Protein AF-A0A7S0Z436-F1 (afdb_monomer_lite)

InterPro domains:
  IPR001611 Leucine-rich repeat [PF13855] (9-46)
  IPR001611 Leucine-rich repeat [PS51450] (35-56)
  IPR003591 Leucine-rich repeat, typical subtype [SM00369] (10-33)
  IPR003591 Leucine-rich repeat, typical subtype [SM00369] (56-79)
  IPR003591 Leucine-rich repeat, typical subtype [SM00369] (164-186)
  IPR003591 Leucine-rich repeat, typical subtype [SM00369] (187-210)
  IPR003591 Leucine-rich repeat, typical subtype [SM00369] (211-233)
  IPR032675 Leucine-rich repeat domain superfamily [G3DSA:3.80.10.10] (1-110)
  IPR032675 Leucine-rich repeat domain superfamily [G3DSA:3.80.10.10] (111-317)
  IPR050216 Leucine-rich repeat domain-containing protein [PTHR48051] (2-132)

Organism: NCBI:txid464990

Sequence (317 aa):
SELPKGVGSLTVLTYLDMSNNQLTTLPEELMGCVKLEHLGLRHNLITEVGDWISQLSALTLLNLTGNVIPALPFTIANLSKLKDLKVSKQDVQLPPPDVLNSGLGPMQEYLRRLNDSKRLKKADLDGIPMQSFSCHESFARFGLTSLSLRMCSMEVVSSNISLLVGLLLLDLSDNKLTVLPTTIAELTCLQELIIDRNMLGGLDASIGACTALKTLSLTDNLVSVLPSSLGHCTKITSLKVSGNPVHSPPDVLIRKRPLPWLLRYLRARHASLESQVLSLISMGLSDIPQDVLGMTEGVSKLLLNCNDLRDLPDRIG

pLDDT: mean 90.35, std 7.49, range [56.09, 98.62]

Foldseek 3Di:
DEDDLCCLVPCVAQEDAPAPDAHAEYHLSVLSVLNHAYYHHAQYAHAADDLSVLSVLNHAEDAPHNYQHQEHQLSVLNNPNHNYYHYDQVRHPPPHSQLVVVDSVLNSVQSPQLVVCLVVLEGASALRADQEDADDLVSLVSLHQYYAHANRQYAYYDLNVLSNLNYQYYHQAHYAHQAYPLSVLSNLNHAYDAHAHYAHQAYDLSVLSNLNHAEDHHAQYAHAEYALSVLSVVNHQYYHHHNYNHLPPPPCQVPVDHVVLVSVQSPLVVVCQPVLARACEQSQDQDDRPVQQPPPDRRPHYHHYNYNHDDDDPGGD

Radius of gyration: 26.7 Å; chains: 1; bounding box: 55×32×85 Å

Structure (mmCIF, N/CA/C/O backbone):
data_AF-A0A7S0Z436-F1
#
_entry.id   AF-A0A7S0Z436-F1
#
loop_
_atom_site.group_PDB
_atom_site.id
_atom_site.type_symbol
_atom_site.label_atom_id
_atom_site.label_alt_id
_atom_site.label_comp_id
_atom_site.label_asym_id
_atom_site.label_entity_id
_atom_site.label_seq_id
_atom_site.pdbx_PDB_ins_code
_atom_site.Cartn_x
_atom_site.Cartn_y
_atom_site.Cartn_z
_atom_site.occupancy
_atom_site.B_iso_or_equiv
_atom_site.auth_seq_id
_atom_site.auth_comp_id
_atom_site.auth_asym_id
_atom_site.auth_atom_id
_atom_site.pdbx_PDB_model_num
ATOM 1 N N . SER A 1 1 ? -3.081 7.238 38.034 1.00 67.38 1 SER A N 1
ATOM 2 C CA . SER A 1 1 ? -3.880 6.423 38.978 1.00 67.38 1 SER A CA 1
ATOM 3 C C . SER A 1 1 ? -4.557 5.315 38.191 1.00 67.38 1 SER A C 1
ATOM 5 O O . SER A 1 1 ? -4.713 5.468 36.988 1.00 67.38 1 SER A O 1
ATOM 7 N N . GLU A 1 2 ? -4.917 4.198 38.820 1.00 79.44 2 GLU A N 1
ATOM 8 C CA . GLU A 1 2 ? -5.586 3.082 38.134 1.00 79.44 2 GLU A CA 1
ATOM 9 C C . GLU A 1 2 ? -6.987 2.871 38.700 1.00 79.44 2 GLU A C 1
ATOM 11 O O . GLU A 1 2 ? -7.235 3.100 39.887 1.00 79.44 2 GLU A O 1
ATOM 16 N N . LEU A 1 3 ? -7.908 2.441 37.843 1.00 84.06 3 LEU A N 1
ATOM 17 C CA . LEU A 1 3 ? -9.243 2.046 38.266 1.00 84.06 3 LEU A CA 1
ATOM 18 C C . LEU A 1 3 ? -9.160 0.679 38.973 1.00 84.06 3 LEU A C 1
ATOM 20 O O . LEU A 1 3 ? -8.506 -0.229 38.457 1.00 84.06 3 LEU A O 1
ATOM 24 N N . PRO A 1 4 ? -9.803 0.488 40.140 1.00 87.69 4 PRO A N 1
ATOM 25 C CA . PRO A 1 4 ? -9.689 -0.761 40.874 1.00 87.69 4 PRO A CA 1
ATOM 26 C C . PRO A 1 4 ? -10.359 -1.909 40.117 1.00 87.69 4 PRO A C 1
ATOM 28 O O . PRO A 1 4 ? -11.487 -1.790 39.637 1.00 87.69 4 PRO A O 1
ATOM 31 N N . LYS A 1 5 ? -9.700 -3.070 40.126 1.00 90.31 5 LYS A N 1
ATOM 32 C CA . LYS A 1 5 ? -10.177 -4.327 39.518 1.00 90.31 5 LYS A CA 1
ATOM 33 C C . LYS A 1 5 ? -11.592 -4.727 39.956 1.00 90.31 5 LYS A C 1
ATOM 35 O O . LYS A 1 5 ? -12.338 -5.334 39.195 1.00 90.31 5 LYS A O 1
ATOM 40 N N . GLY A 1 6 ? -11.990 -4.335 41.171 1.00 89.88 6 GLY A N 1
ATOM 41 C CA . GLY A 1 6 ? -13.325 -4.582 41.723 1.00 89.88 6 GLY A CA 1
ATOM 42 C C . GLY A 1 6 ? -14.478 -4.007 40.891 1.00 89.88 6 GLY A C 1
ATOM 43 O O . GLY A 1 6 ? -15.599 -4.493 41.019 1.00 89.88 6 GLY A O 1
ATOM 44 N N . VAL A 1 7 ? -14.222 -3.041 39.998 1.00 89.50 7 VAL A N 1
ATOM 45 C CA . VAL A 1 7 ? -15.238 -2.485 39.086 1.00 89.50 7 VAL A CA 1
ATOM 46 C C . VAL A 1 7 ? -15.918 -3.567 38.240 1.00 89.50 7 VAL A C 1
ATOM 48 O O . VAL A 1 7 ? -17.113 -3.469 37.986 1.00 89.50 7 VAL A O 1
ATOM 51 N N . GLY A 1 8 ? -15.202 -4.643 37.890 1.00 88.62 8 GLY A N 1
ATOM 52 C CA . GLY A 1 8 ? -15.746 -5.748 37.097 1.00 88.62 8 GLY A CA 1
ATOM 53 C C . GLY A 1 8 ? -16.875 -6.525 37.770 1.00 88.62 8 GLY A C 1
ATOM 54 O O . GLY A 1 8 ? -17.662 -7.188 37.099 1.00 88.62 8 GLY A O 1
ATOM 55 N N . SER A 1 9 ? -16.994 -6.425 39.098 1.00 93.19 9 SER A N 1
ATOM 56 C CA . SER A 1 9 ? -18.078 -7.060 39.855 1.00 93.19 9 SER A CA 1
ATOM 57 C C . SER A 1 9 ? -19.418 -6.323 39.734 1.00 93.19 9 SER A C 1
ATOM 59 O O . SER A 1 9 ? -20.467 -6.883 40.062 1.00 93.19 9 SER A O 1
ATOM 61 N N . LEU A 1 10 ? -19.415 -5.092 39.209 1.00 93.62 10 LEU A N 1
ATOM 62 C CA . LEU A 1 10 ? -20.600 -4.253 39.033 1.00 93.62 10 LEU A CA 1
ATOM 63 C C . LEU A 1 10 ? -21.397 -4.659 37.777 1.00 93.62 10 LEU A C 1
ATOM 65 O O . LEU A 1 10 ? -21.651 -3.860 36.882 1.00 93.62 10 LEU A O 1
ATOM 69 N N . THR A 1 11 ? -21.840 -5.915 37.716 1.00 92.62 11 THR A N 1
ATOM 70 C CA . THR A 1 11 ? -22.497 -6.531 36.539 1.00 92.62 11 THR A CA 1
ATOM 71 C C . THR A 1 11 ? -23.831 -5.890 36.128 1.00 92.62 11 THR A C 1
ATOM 73 O O . THR A 1 11 ? -24.334 -6.128 35.027 1.00 92.62 11 THR A O 1
ATOM 76 N N . VAL A 1 12 ? -24.423 -5.071 37.002 1.00 94.81 12 VAL A N 1
ATOM 77 C CA . VAL A 1 12 ? -25.664 -4.319 36.749 1.00 94.81 12 VAL A CA 1
ATOM 78 C C . VAL A 1 12 ? -25.425 -2.899 36.236 1.00 94.81 12 VAL A C 1
ATOM 80 O O . VAL A 1 12 ? -26.389 -2.214 35.905 1.00 94.81 12 VAL A O 1
ATOM 83 N N . LEU A 1 13 ? -24.170 -2.448 36.186 1.00 96.12 13 LEU A N 1
ATOM 84 C CA . LEU A 1 13 ? -23.810 -1.084 35.822 1.00 96.12 13 LEU A CA 1
ATOM 85 C C . LEU A 1 13 ? -24.163 -0.799 34.357 1.00 96.12 13 LEU A C 1
ATOM 87 O O . LEU A 1 13 ? -23.721 -1.513 33.461 1.00 96.12 13 LEU A O 1
ATOM 91 N N . THR A 1 14 ? -24.945 0.256 34.123 1.00 97.44 14 THR A N 1
ATOM 92 C CA . THR A 1 14 ? -25.360 0.706 32.780 1.00 97.44 14 THR A CA 1
ATOM 93 C C . THR A 1 14 ? -24.670 2.000 32.349 1.00 97.44 14 THR A C 1
ATOM 95 O O . THR A 1 14 ? -24.527 2.260 31.155 1.00 97.44 14 THR A O 1
ATOM 98 N N . TYR A 1 15 ? -24.192 2.792 33.308 1.00 97.81 15 TYR A N 1
ATOM 99 C CA . TYR A 1 15 ? -23.532 4.069 33.079 1.00 97.81 15 TYR A CA 1
ATOM 100 C C . TYR A 1 15 ? -22.300 4.187 33.973 1.00 97.81 15 TYR A C 1
ATOM 102 O O . TYR A 1 15 ? -22.397 4.017 35.188 1.00 97.81 15 TYR A O 1
ATOM 110 N N . LEU A 1 16 ? -21.154 4.501 33.376 1.00 96.31 16 LEU A N 1
ATOM 111 C CA . LEU A 1 16 ? -19.901 4.741 34.081 1.00 96.31 16 LEU A CA 1
ATOM 112 C C . LEU A 1 16 ? -19.188 5.933 33.447 1.00 96.31 16 LEU A C 1
ATOM 114 O O . LEU A 1 16 ? -18.799 5.875 32.283 1.00 96.31 16 LEU A O 1
ATOM 118 N N . ASP A 1 17 ? -18.999 7.000 34.217 1.00 96.12 17 ASP A N 1
ATOM 119 C CA . ASP A 1 17 ? -18.240 8.174 33.795 1.00 96.12 17 ASP A CA 1
ATOM 120 C C . ASP A 1 17 ? -17.047 8.385 34.724 1.00 96.12 17 ASP A C 1
ATOM 122 O O . ASP A 1 17 ? -17.188 8.522 35.937 1.00 96.12 17 ASP A O 1
ATOM 126 N N . MET A 1 18 ? -15.864 8.372 34.126 1.00 94.38 18 MET A N 1
ATOM 127 C CA . MET A 1 18 ? -14.567 8.540 34.772 1.00 94.38 18 MET A CA 1
ATOM 128 C C . MET A 1 18 ? -13.782 9.676 34.106 1.00 94.38 18 MET A C 1
ATOM 130 O O . MET A 1 18 ? -12.548 9.697 34.126 1.00 94.38 18 MET A O 1
ATOM 134 N N . SER A 1 19 ? -14.486 10.621 33.482 1.00 95.62 19 SER A N 1
ATOM 135 C CA . SER A 1 19 ? -13.876 11.743 32.774 1.00 95.62 19 SER A CA 1
ATOM 136 C C . SER A 1 19 ? -13.141 12.711 33.715 1.00 95.62 19 SER A C 1
ATOM 138 O O . SER A 1 19 ? -13.543 12.888 34.862 1.00 95.62 19 SER A O 1
ATOM 140 N N . ASN A 1 20 ? -12.117 13.406 33.209 1.00 95.69 20 ASN A N 1
ATOM 141 C CA . ASN A 1 20 ? -11.295 14.393 33.927 1.00 95.69 20 ASN A CA 1
ATOM 142 C C . ASN A 1 20 ? -10.542 13.801 35.127 1.00 95.69 20 ASN A C 1
ATOM 144 O O . ASN A 1 20 ? -10.503 14.389 36.208 1.00 95.69 20 ASN A O 1
ATOM 148 N N . ASN A 1 21 ? -9.942 12.631 34.927 1.00 94.50 21 ASN A N 1
ATOM 149 C CA . ASN A 1 21 ? -9.073 11.988 35.905 1.00 94.50 21 ASN A CA 1
ATOM 150 C C . ASN A 1 21 ? -7.645 11.865 35.344 1.00 94.50 21 ASN A C 1
ATOM 152 O O . ASN A 1 21 ? -7.299 12.429 34.310 1.00 94.50 21 ASN A O 1
ATOM 156 N N . GLN A 1 22 ? -6.782 11.155 36.068 1.00 94.44 22 GLN A N 1
ATOM 157 C CA . GLN A 1 22 ? -5.391 10.890 35.680 1.00 94.44 22 GLN A CA 1
ATOM 158 C C . GLN A 1 22 ? -5.185 9.391 35.428 1.00 94.44 22 GLN A C 1
ATOM 160 O O . GLN A 1 22 ? -4.173 8.810 35.839 1.00 94.44 22 GLN A O 1
ATOM 165 N N . LEU A 1 23 ? -6.195 8.739 34.839 1.00 93.44 23 LEU A N 1
ATOM 166 C CA . LEU A 1 23 ? -6.136 7.315 34.532 1.00 93.44 23 LEU A CA 1
ATOM 167 C C . LEU A 1 23 ? -5.157 7.077 33.390 1.00 93.44 23 LEU A C 1
ATOM 169 O O . LEU A 1 23 ? -5.277 7.703 32.342 1.00 93.44 23 LEU A O 1
ATOM 173 N N . THR A 1 24 ? -4.205 6.176 33.602 1.00 91.81 24 THR A N 1
ATOM 174 C CA . THR A 1 24 ? -3.210 5.777 32.592 1.00 91.81 24 THR A CA 1
ATOM 175 C C . THR A 1 24 ? -3.582 4.470 31.902 1.00 91.81 24 THR A C 1
ATOM 177 O O . THR A 1 24 ? -3.251 4.253 30.741 1.00 91.81 24 THR A O 1
ATOM 180 N N . THR A 1 25 ? -4.294 3.601 32.614 1.00 91.25 25 THR A N 1
ATOM 181 C CA . THR A 1 25 ? -4.678 2.255 32.188 1.00 91.25 25 THR A CA 1
ATOM 182 C C . THR A 1 25 ? -6.091 1.946 32.679 1.00 91.25 25 THR A C 1
ATOM 184 O O . THR A 1 25 ? -6.623 2.607 33.581 1.00 91.25 25 THR A O 1
ATOM 187 N N . LEU A 1 26 ? -6.714 0.937 32.071 1.00 92.12 26 LEU A N 1
ATOM 188 C CA . LEU A 1 26 ? -8.016 0.413 32.470 1.00 92.12 26 LEU A CA 1
ATOM 189 C C . LEU A 1 26 ? -7.895 -1.084 32.793 1.00 92.12 26 LEU A C 1
ATOM 191 O O . LEU A 1 26 ? -7.277 -1.807 32.011 1.00 92.12 26 LEU A O 1
ATOM 195 N N . PRO A 1 27 ? -8.480 -1.560 33.907 1.00 92.50 27 PRO A N 1
ATOM 196 C CA . PRO A 1 27 ? -8.424 -2.962 34.297 1.00 92.50 27 PRO A CA 1
ATOM 197 C C . PRO A 1 27 ? -9.241 -3.818 33.325 1.00 92.50 27 PRO A C 1
ATOM 199 O O . PRO A 1 27 ? -10.379 -3.472 32.995 1.00 92.50 27 PRO A O 1
ATOM 202 N N . GLU A 1 28 ? -8.693 -4.963 32.910 1.00 93.44 28 GLU A N 1
ATOM 203 C CA . GLU A 1 28 ? -9.388 -5.921 32.035 1.00 93.44 28 GLU A CA 1
ATOM 204 C C . GLU A 1 28 ? -10.689 -6.432 32.667 1.00 93.44 28 GLU A C 1
ATOM 206 O O . GLU A 1 28 ? -11.643 -6.753 31.959 1.00 93.44 28 GLU A O 1
ATOM 211 N N . GLU A 1 29 ? -10.771 -6.424 34.002 1.00 94.81 29 GLU A N 1
ATOM 212 C CA . GLU A 1 29 ? -11.952 -6.805 34.771 1.00 94.81 29 GLU A CA 1
ATOM 213 C C . GLU A 1 29 ? -13.205 -5.985 34.404 1.00 94.81 29 GLU A C 1
ATOM 215 O O . GLU A 1 29 ? -14.318 -6.469 34.613 1.00 94.81 29 GLU A O 1
ATOM 220 N N . LEU A 1 30 ? -13.069 -4.807 33.772 1.00 93.94 30 LEU A N 1
ATOM 221 C CA . LEU A 1 30 ? -14.201 -4.064 33.193 1.00 93.94 30 LEU A CA 1
ATOM 222 C C . LEU A 1 30 ? -15.051 -4.908 32.233 1.00 93.94 30 LEU A C 1
ATOM 224 O O . LEU A 1 30 ? -16.239 -4.623 32.091 1.00 93.94 30 LEU A O 1
ATOM 228 N N . MET A 1 31 ? -14.499 -5.975 31.642 1.00 93.00 31 MET A N 1
ATOM 229 C CA . MET A 1 31 ? -15.249 -6.943 30.834 1.00 93.00 31 MET A CA 1
ATOM 230 C C . MET A 1 31 ? -16.483 -7.531 31.541 1.00 93.00 31 MET A C 1
ATOM 232 O O . MET A 1 31 ? -17.417 -7.959 30.866 1.00 93.00 31 MET A O 1
ATOM 236 N N . GLY A 1 32 ? -16.512 -7.550 32.881 1.00 92.69 32 GLY A N 1
ATOM 237 C CA . GLY A 1 32 ? -17.650 -8.038 33.670 1.00 92.69 32 GLY A CA 1
ATOM 238 C C . GLY A 1 32 ? -18.890 -7.135 33.621 1.00 92.69 32 GLY A C 1
ATOM 239 O O . GLY A 1 32 ? -20.008 -7.600 33.856 1.00 92.69 32 GLY A O 1
ATOM 240 N N . CYS A 1 33 ? -18.736 -5.862 33.247 1.00 94.81 33 CYS A N 1
ATOM 241 C CA . CYS A 1 33 ? -19.821 -4.883 33.146 1.00 94.81 33 CYS A CA 1
ATOM 242 C C . CYS A 1 33 ? -20.620 -5.036 31.836 1.00 94.81 33 CYS A C 1
ATOM 244 O O . CYS A 1 33 ? -20.819 -4.080 31.093 1.00 94.81 33 CYS A O 1
ATOM 246 N N . VAL A 1 34 ? -21.105 -6.241 31.532 1.00 94.00 34 VAL A N 1
ATOM 247 C CA . VAL A 1 34 ? -21.736 -6.587 30.239 1.00 94.00 34 VAL A CA 1
ATOM 248 C C . VAL A 1 34 ? -23.009 -5.791 29.909 1.00 94.00 34 VAL A C 1
ATOM 250 O O . VAL A 1 34 ? -23.410 -5.739 28.746 1.00 94.00 34 VAL A O 1
ATOM 253 N N . LYS A 1 35 ? -23.648 -5.173 30.916 1.00 96.19 35 LYS A N 1
ATOM 254 C CA . LYS A 1 35 ? -24.827 -4.298 30.771 1.00 96.19 35 LYS A CA 1
ATOM 255 C C . LYS A 1 35 ? -24.480 -2.821 30.563 1.00 96.19 35 LYS A C 1
ATOM 257 O O . LYS A 1 35 ? -25.394 -2.007 30.460 1.00 96.19 35 LYS A O 1
ATOM 262 N N . LEU A 1 36 ? -23.197 -2.467 30.508 1.00 97.50 36 LEU A N 1
ATOM 263 C CA . LEU A 1 36 ? -22.764 -1.083 30.383 1.00 97.50 36 LEU A CA 1
ATOM 264 C C . LEU A 1 36 ? -23.142 -0.519 29.012 1.00 97.50 36 LEU A C 1
ATOM 266 O O . LEU A 1 36 ? -22.714 -1.034 27.983 1.00 97.50 36 LEU A O 1
ATOM 270 N N . GLU A 1 37 ? -23.925 0.555 29.006 1.00 97.81 37 GLU A N 1
ATOM 271 C CA . GLU A 1 37 ? -24.393 1.240 27.800 1.00 97.81 37 GLU A CA 1
ATOM 272 C C . GLU A 1 37 ? -23.590 2.513 27.513 1.00 97.81 37 GLU A C 1
ATOM 274 O O . GLU A 1 37 ? -23.442 2.895 26.351 1.00 97.81 37 GLU A O 1
ATOM 279 N N . HIS A 1 38 ? -23.060 3.154 28.559 1.00 98.12 38 HIS A N 1
ATOM 280 C CA . HIS A 1 38 ? -22.336 4.420 28.472 1.00 98.12 38 HIS A CA 1
ATOM 281 C C . HIS A 1 38 ? -21.023 4.336 29.250 1.00 98.12 38 HIS A C 1
ATOM 283 O O . HIS A 1 38 ? -21.032 4.112 30.463 1.00 98.12 38 HIS A O 1
ATOM 289 N N . LEU A 1 39 ? -19.908 4.553 28.550 1.00 97.38 39 LEU A N 1
ATOM 290 C CA . LEU A 1 39 ? -18.569 4.608 29.132 1.00 97.38 39 LEU A CA 1
ATOM 291 C C . LEU A 1 39 ? -17.894 5.944 28.791 1.00 97.38 39 LEU A C 1
ATOM 293 O O . LEU A 1 39 ? -17.481 6.188 27.654 1.00 97.38 39 LEU A O 1
ATOM 297 N N . GLY A 1 40 ? -17.800 6.817 29.793 1.00 96.94 40 GLY A N 1
ATOM 298 C CA . GLY A 1 40 ? -17.117 8.106 29.730 1.00 96.94 40 GLY A CA 1
ATOM 299 C C . GLY A 1 40 ? -15.692 8.012 30.270 1.00 96.94 40 GLY A C 1
ATOM 300 O O . GLY A 1 40 ? -15.486 7.687 31.434 1.00 96.94 40 GLY A O 1
ATOM 301 N N . LEU A 1 41 ? -14.703 8.303 29.430 1.00 95.38 41 LEU A N 1
ATOM 302 C CA . LEU A 1 41 ? -13.270 8.259 29.750 1.00 95.38 41 LEU A CA 1
ATOM 303 C C . LEU A 1 41 ? -12.553 9.543 29.308 1.00 95.38 41 LEU A C 1
ATOM 305 O O . LEU A 1 41 ? -11.332 9.562 29.151 1.00 95.38 41 LEU A O 1
ATOM 309 N N . ARG A 1 42 ? -13.305 10.624 29.078 1.00 95.50 42 ARG A N 1
ATOM 310 C CA . ARG A 1 42 ? -12.785 11.855 28.480 1.00 95.50 42 ARG A CA 1
ATOM 311 C C . ARG A 1 42 ? -11.719 12.498 29.370 1.00 95.50 42 ARG A C 1
ATOM 313 O O . ARG A 1 42 ? -11.898 12.524 30.578 1.00 95.50 42 ARG A O 1
ATOM 320 N N . HIS A 1 43 ? -10.689 13.110 28.786 1.00 94.31 43 HIS A N 1
ATOM 321 C CA . HIS A 1 43 ? -9.656 13.868 29.511 1.00 94.31 43 HIS A CA 1
ATOM 322 C C . HIS A 1 43 ? -8.993 13.023 30.606 1.00 94.31 43 HIS A C 1
ATOM 324 O O . HIS A 1 43 ? -9.172 13.264 31.798 1.00 94.31 43 HIS A O 1
ATOM 330 N N . ASN A 1 44 ? -8.270 11.999 30.164 1.00 93.88 44 ASN A N 1
ATOM 331 C CA . ASN A 1 44 ? -7.433 11.119 30.977 1.00 93.88 44 ASN A CA 1
ATOM 332 C C . ASN A 1 44 ? -6.060 10.964 30.285 1.00 93.88 44 ASN A C 1
ATOM 334 O O . ASN A 1 44 ? -5.729 11.706 29.363 1.00 93.88 44 ASN A O 1
ATOM 338 N N . LEU A 1 45 ? -5.228 10.028 30.738 1.00 93.00 45 LEU A N 1
ATOM 339 C CA . LEU A 1 45 ? -3.906 9.731 30.174 1.00 93.00 45 LEU A CA 1
ATOM 340 C C . LEU A 1 45 ? -3.841 8.289 29.648 1.00 93.00 45 LEU A C 1
ATOM 342 O O . LEU A 1 45 ? -2.790 7.655 29.708 1.00 93.00 45 LEU A O 1
ATOM 346 N N . ILE A 1 46 ? -4.973 7.752 29.179 1.00 93.00 46 ILE A N 1
ATOM 347 C CA . ILE A 1 46 ? -5.073 6.355 28.753 1.00 93.00 46 ILE A CA 1
ATOM 348 C C . ILE A 1 46 ? -4.242 6.162 27.493 1.00 93.00 46 ILE A C 1
ATOM 350 O O . ILE A 1 46 ? -4.435 6.878 26.508 1.00 93.00 46 ILE A O 1
ATOM 354 N N . THR A 1 47 ? -3.342 5.183 27.530 1.00 90.88 47 THR A N 1
ATOM 355 C CA . THR A 1 47 ? -2.460 4.859 26.401 1.00 90.88 47 THR A CA 1
ATOM 356 C C . THR A 1 47 ? -2.978 3.711 25.547 1.00 90.88 47 THR A C 1
ATOM 358 O O . THR A 1 47 ? -2.607 3.587 24.386 1.00 90.88 47 THR A O 1
ATOM 361 N N . GLU A 1 48 ? -3.849 2.866 26.095 1.00 90.56 48 GLU A N 1
ATOM 362 C CA . GLU A 1 48 ? -4.395 1.711 25.390 1.00 90.56 48 GLU A CA 1
ATOM 363 C C . GLU A 1 48 ? -5.788 1.332 25.895 1.00 90.56 48 GLU A C 1
ATOM 365 O O . GLU A 1 48 ? -6.137 1.530 27.060 1.00 90.56 48 GLU A O 1
ATOM 370 N N . VAL A 1 49 ? -6.586 0.759 24.996 1.00 91.38 49 VAL A N 1
ATOM 371 C CA . VAL A 1 49 ? -7.834 0.069 25.330 1.00 91.38 49 VAL A CA 1
ATOM 372 C C . VAL A 1 49 ? -7.650 -1.376 24.891 1.00 91.38 49 VAL A C 1
ATOM 374 O O . VAL A 1 49 ? -7.371 -1.630 23.722 1.00 91.38 49 VAL A O 1
ATOM 377 N N . GLY A 1 50 ? -7.760 -2.309 25.832 1.00 91.06 50 GLY A N 1
ATOM 378 C CA . GLY A 1 50 ? -7.530 -3.727 25.569 1.00 91.06 50 GLY A CA 1
ATOM 379 C C . GLY A 1 50 ? -8.693 -4.407 24.845 1.00 91.06 50 GLY A C 1
ATOM 380 O O . GLY A 1 50 ? -9.796 -3.867 24.719 1.00 91.06 50 GLY A O 1
ATOM 381 N N . ASP A 1 51 ? -8.461 -5.650 24.419 1.00 91.62 51 ASP A N 1
ATOM 382 C CA . ASP A 1 51 ? -9.442 -6.441 23.665 1.00 91.62 51 ASP A CA 1
ATOM 383 C C . ASP A 1 51 ? -10.721 -6.759 24.466 1.00 91.62 51 ASP A C 1
ATOM 385 O O . ASP A 1 51 ? -11.772 -7.052 23.878 1.00 91.62 51 ASP A O 1
ATOM 389 N N . TRP A 1 52 ? -10.652 -6.634 25.796 1.00 93.25 52 TRP A N 1
ATOM 390 C CA . TRP A 1 52 ? -11.763 -6.767 26.740 1.00 93.25 52 TRP A CA 1
ATOM 391 C C . TRP A 1 52 ? -12.950 -5.855 26.414 1.00 93.25 52 TRP A C 1
ATOM 393 O O . TRP A 1 52 ? -14.084 -6.202 26.749 1.00 93.25 52 TRP A O 1
ATOM 403 N N . ILE A 1 53 ? -12.728 -4.735 25.710 1.00 94.69 53 ILE A N 1
ATOM 404 C CA . ILE A 1 53 ? -13.795 -3.801 25.327 1.00 94.69 53 ILE A CA 1
ATOM 405 C C . ILE A 1 53 ? -14.913 -4.506 24.551 1.00 94.69 53 ILE A C 1
ATOM 407 O O . ILE A 1 53 ? -16.080 -4.165 24.710 1.00 94.69 53 ILE A O 1
ATOM 411 N N . SER A 1 54 ? -14.580 -5.548 23.784 1.00 92.50 54 SER A N 1
ATOM 412 C CA . SER A 1 54 ? -15.543 -6.335 23.007 1.00 92.50 54 SER A CA 1
ATOM 413 C C . SER A 1 54 ? -16.586 -7.084 23.836 1.00 92.50 54 SER A C 1
ATOM 415 O O . SER A 1 54 ? -17.631 -7.448 23.299 1.00 92.50 54 SER A O 1
ATOM 417 N N . GLN A 1 55 ? -16.337 -7.298 25.131 1.00 95.00 55 GLN A N 1
ATOM 418 C CA . GLN A 1 55 ? -17.292 -7.943 26.037 1.00 95.00 55 GLN A CA 1
ATOM 419 C C . GLN A 1 55 ? -18.404 -6.994 26.497 1.00 95.00 55 GLN A C 1
ATOM 421 O O . GLN A 1 55 ? -19.465 -7.448 26.932 1.00 95.00 55 GLN A O 1
ATOM 426 N N . LEU A 1 56 ? -18.218 -5.678 26.340 1.00 95.25 56 LEU A N 1
ATOM 427 C CA . LEU A 1 56 ? -19.231 -4.662 26.633 1.00 95.25 56 LEU A CA 1
ATOM 428 C C . LEU A 1 56 ? -20.293 -4.609 25.523 1.00 95.25 56 LEU A C 1
ATOM 430 O O . LEU A 1 56 ? -20.509 -3.593 24.872 1.00 95.25 56 LEU A O 1
ATOM 434 N N . SER A 1 57 ? -20.969 -5.731 25.286 1.00 92.44 57 SER A N 1
ATOM 435 C CA . SER A 1 57 ? -21.915 -5.919 24.176 1.00 92.44 57 SER A CA 1
ATOM 436 C C . SER A 1 57 ? -23.148 -5.001 24.220 1.00 92.44 57 SER A C 1
ATOM 438 O O . SER A 1 57 ? -23.832 -4.838 23.207 1.00 92.44 57 SER A O 1
ATOM 440 N N . ALA A 1 58 ? -23.446 -4.398 25.377 1.00 95.81 58 ALA A N 1
ATOM 441 C CA . ALA A 1 58 ? -24.500 -3.401 25.546 1.00 95.81 58 ALA A CA 1
ATOM 442 C C . ALA A 1 58 ? -24.061 -1.965 25.204 1.00 95.81 58 ALA A C 1
ATOM 444 O O . ALA A 1 58 ? -24.918 -1.086 25.134 1.00 95.81 58 ALA A O 1
ATOM 445 N N . LEU A 1 59 ? -22.766 -1.722 24.967 1.00 97.44 59 LEU A N 1
ATOM 446 C CA . LEU A 1 59 ? -22.213 -0.376 24.866 1.00 97.44 59 LEU A CA 1
ATOM 447 C C . LEU A 1 59 ? -22.764 0.370 23.648 1.00 97.44 59 LEU A C 1
ATOM 449 O O . LEU A 1 59 ? -22.674 -0.097 22.512 1.00 97.44 59 LEU A O 1
ATOM 453 N N . THR A 1 60 ? -23.317 1.554 23.901 1.00 97.19 60 THR A N 1
ATOM 454 C CA . THR A 1 60 ? -23.898 2.446 22.890 1.00 97.19 60 THR A CA 1
ATOM 455 C C . THR A 1 60 ? -23.099 3.733 22.725 1.00 97.19 60 THR A C 1
ATOM 457 O O . THR A 1 60 ? -23.043 4.269 21.617 1.00 97.19 60 THR A O 1
ATOM 460 N N . LEU A 1 61 ? -22.437 4.192 23.790 1.00 97.19 61 LEU A N 1
ATOM 461 C CA . LEU A 1 61 ? -21.600 5.383 23.789 1.00 97.19 61 LEU A CA 1
ATOM 462 C C . LEU A 1 61 ? -20.258 5.093 24.462 1.00 97.19 61 LEU A C 1
ATOM 464 O O . LEU A 1 61 ? -20.211 4.689 25.624 1.00 97.19 61 LEU A O 1
ATOM 468 N N . LEU A 1 62 ? -19.173 5.370 23.739 1.00 96.19 62 LEU A N 1
ATOM 469 C CA . LEU A 1 62 ? -17.804 5.314 24.242 1.00 96.19 62 LEU A CA 1
ATOM 470 C C . LEU A 1 62 ? -17.105 6.647 23.976 1.00 96.19 62 LEU A C 1
ATOM 472 O O . LEU A 1 62 ? -16.933 7.045 22.824 1.00 96.19 62 LEU A O 1
ATOM 476 N N . ASN A 1 63 ? -16.687 7.338 25.037 1.00 95.56 63 ASN A N 1
ATOM 477 C CA . ASN A 1 63 ? -15.978 8.608 24.918 1.00 95.56 63 ASN A CA 1
ATOM 478 C C . ASN A 1 63 ? -14.547 8.515 25.447 1.00 95.56 63 ASN A C 1
ATOM 480 O O . ASN A 1 63 ? -14.332 8.510 26.652 1.00 95.56 63 ASN A O 1
ATOM 484 N N . LEU A 1 64 ? -13.589 8.503 24.526 1.00 93.94 64 LEU A N 1
ATOM 485 C CA . LEU A 1 64 ? -12.144 8.442 24.732 1.00 93.94 64 LEU A CA 1
ATOM 486 C C . LEU A 1 64 ? -11.445 9.771 24.379 1.00 93.94 64 LEU A C 1
ATOM 488 O O . LEU A 1 64 ? -10.220 9.815 24.317 1.00 93.94 64 LEU A O 1
ATOM 492 N N . THR A 1 65 ? -12.178 10.859 24.119 1.00 93.81 65 THR A N 1
ATOM 493 C CA . THR A 1 65 ? -11.589 12.159 23.747 1.00 93.81 65 THR A CA 1
ATOM 494 C C . THR A 1 65 ? -10.644 12.690 24.826 1.00 93.81 65 THR A C 1
ATOM 496 O O . THR A 1 65 ? -10.982 12.667 26.004 1.00 93.81 65 THR A O 1
ATOM 499 N N . GLY A 1 66 ? -9.493 13.236 24.434 1.00 90.44 66 GLY A N 1
ATOM 500 C CA . GLY A 1 66 ? -8.488 13.743 25.374 1.00 90.44 66 GLY A CA 1
ATOM 501 C C . GLY A 1 66 ? -7.748 12.622 26.107 1.00 90.44 66 GLY A C 1
ATOM 502 O O . GLY A 1 66 ? -7.595 12.697 27.318 1.00 90.44 66 GLY A O 1
ATOM 503 N N . ASN A 1 67 ? -7.361 11.572 25.380 1.00 91.81 67 ASN A N 1
ATOM 504 C CA . ASN A 1 67 ? -6.457 10.504 25.818 1.00 91.81 67 ASN A CA 1
ATOM 505 C C . ASN A 1 67 ? -5.328 10.350 24.790 1.00 91.81 67 ASN A C 1
ATOM 507 O O . ASN A 1 67 ? -5.372 10.983 23.739 1.00 91.81 67 ASN A O 1
ATOM 511 N N . VAL A 1 68 ? -4.353 9.481 25.060 1.00 88.94 68 VAL A N 1
ATOM 512 C CA . VAL A 1 68 ? -3.153 9.298 24.227 1.00 88.94 68 VAL A CA 1
ATOM 513 C C . VAL A 1 68 ? -3.149 7.892 23.618 1.00 88.94 68 VAL A C 1
ATOM 515 O O . VAL A 1 68 ? -2.240 7.102 23.848 1.00 88.94 68 VAL A O 1
ATOM 518 N N . ILE A 1 69 ? -4.212 7.549 22.883 1.00 89.56 69 ILE A N 1
ATOM 519 C CA . ILE A 1 69 ? -4.434 6.195 22.350 1.00 89.56 69 ILE A CA 1
ATOM 520 C C . ILE A 1 69 ? -3.970 6.143 20.885 1.00 89.56 69 ILE A C 1
ATOM 522 O O . ILE A 1 69 ? -4.710 6.616 20.021 1.00 89.56 69 ILE A O 1
ATOM 526 N N . PRO A 1 70 ? -2.807 5.540 20.564 1.00 86.88 70 PRO A N 1
ATOM 527 C CA . PRO A 1 70 ? -2.289 5.507 19.195 1.00 86.88 70 PRO A CA 1
ATOM 528 C C . PRO A 1 70 ? -3.094 4.577 18.280 1.00 86.88 70 PRO A C 1
ATOM 530 O O . PRO A 1 70 ? -3.197 4.813 17.078 1.00 86.88 70 PRO A O 1
ATOM 533 N N . ALA A 1 71 ? -3.686 3.516 18.832 1.00 88.31 71 ALA A N 1
ATOM 534 C CA . ALA A 1 71 ? -4.459 2.541 18.079 1.00 88.31 71 ALA A CA 1
ATOM 535 C C . ALA A 1 71 ? -5.665 2.060 18.885 1.00 88.31 71 ALA A C 1
ATOM 537 O O . ALA A 1 71 ? -5.540 1.701 20.056 1.00 88.31 71 ALA A O 1
ATOM 538 N N . LEU A 1 72 ? -6.829 2.010 18.240 1.00 90.06 72 LEU A N 1
ATOM 539 C CA . LEU A 1 72 ? -7.995 1.339 18.801 1.00 90.06 72 LEU A CA 1
ATOM 540 C C . LEU A 1 72 ? -7.827 -0.184 18.686 1.00 90.06 72 LEU A C 1
ATOM 542 O O . LEU A 1 72 ? -7.337 -0.668 17.658 1.00 90.06 72 LEU A O 1
ATOM 546 N N . PRO A 1 73 ? -8.262 -0.961 19.694 1.00 90.06 73 PRO A N 1
ATOM 547 C CA . PRO A 1 73 ? -8.251 -2.413 19.600 1.00 90.06 73 PRO A CA 1
ATOM 548 C C . PRO A 1 73 ? -9.173 -2.854 18.469 1.00 90.06 73 PRO A C 1
ATOM 550 O O . PRO A 1 73 ? -10.301 -2.374 18.339 1.00 90.06 73 PRO A O 1
ATOM 553 N N . PHE A 1 74 ? -8.729 -3.821 17.668 1.00 88.25 74 PHE A N 1
ATOM 554 C CA . PHE A 1 74 ? -9.522 -4.307 16.537 1.00 88.25 74 PHE A CA 1
ATOM 555 C C . PHE A 1 74 ? -10.873 -4.886 16.972 1.00 88.25 74 PHE A C 1
ATOM 557 O O . PHE A 1 74 ? -11.839 -4.861 16.213 1.00 88.25 74 PHE A O 1
ATOM 564 N N . THR A 1 75 ? -10.963 -5.374 18.211 1.00 90.12 75 THR A N 1
ATOM 565 C CA . THR A 1 75 ? -12.177 -5.967 18.772 1.00 90.12 75 THR A CA 1
ATOM 566 C C . THR A 1 75 ? -13.278 -4.943 19.066 1.00 90.12 75 THR A C 1
ATOM 568 O O . THR A 1 75 ? -14.430 -5.341 19.242 1.00 90.12 75 THR A O 1
ATOM 571 N N . ILE A 1 76 ? -12.990 -3.632 19.014 1.00 92.00 76 ILE A N 1
ATOM 572 C CA . ILE A 1 76 ? -14.025 -2.583 19.039 1.00 92.00 76 ILE A CA 1
ATOM 573 C C . ILE A 1 76 ? -15.000 -2.722 17.853 1.00 92.00 76 ILE A C 1
ATOM 575 O O . ILE A 1 76 ? -16.159 -2.317 17.949 1.00 92.00 76 ILE A O 1
ATOM 579 N N . ALA A 1 77 ? -14.568 -3.370 16.761 1.00 90.69 77 ALA A N 1
ATOM 580 C CA . ALA A 1 77 ? -15.409 -3.719 15.618 1.00 90.69 77 ALA A CA 1
ATOM 581 C C . ALA A 1 77 ? -16.576 -4.659 15.971 1.00 90.69 77 ALA A C 1
ATOM 583 O O . ALA A 1 77 ? -17.547 -4.734 15.217 1.00 90.69 77 ALA A O 1
ATOM 584 N N . ASN A 1 78 ? -16.492 -5.367 17.104 1.00 90.31 78 ASN A N 1
ATOM 585 C CA . ASN A 1 78 ? -17.512 -6.310 17.564 1.00 90.31 78 ASN A CA 1
ATOM 586 C C . ASN A 1 78 ? -18.633 -5.632 18.371 1.00 90.31 78 ASN A C 1
ATOM 588 O O . ASN A 1 78 ? -19.635 -6.275 18.692 1.00 90.31 78 ASN A O 1
ATOM 592 N N . LEU A 1 79 ? -18.501 -4.339 18.689 1.00 92.62 79 LEU A N 1
ATOM 593 C CA . LEU A 1 79 ? -19.513 -3.571 19.416 1.00 92.62 79 LEU A CA 1
ATOM 594 C C . LEU A 1 79 ? -20.686 -3.186 18.505 1.00 92.62 79 LEU A C 1
ATOM 596 O O . LEU A 1 79 ? -20.839 -2.040 18.087 1.00 92.62 79 LEU A O 1
ATOM 600 N N . SER A 1 80 ? -21.542 -4.161 18.207 1.00 89.69 80 SER A N 1
ATOM 601 C CA . SER A 1 80 ? -22.682 -4.016 17.285 1.00 89.69 80 SER A CA 1
ATOM 602 C C . SER A 1 80 ? -23.732 -2.979 17.708 1.00 89.69 80 SER A C 1
ATOM 604 O O . SER A 1 80 ? -24.475 -2.487 16.862 1.00 89.69 80 SER A O 1
ATOM 606 N N . LYS A 1 81 ? -23.805 -2.631 19.000 1.00 93.94 81 LYS A N 1
ATOM 607 C CA . LYS A 1 81 ? -24.734 -1.618 19.533 1.00 93.94 81 LYS A CA 1
ATOM 608 C C . LYS A 1 81 ? -24.131 -0.218 19.645 1.00 93.94 81 LYS A C 1
ATOM 610 O O . LYS A 1 81 ? -24.860 0.706 20.012 1.00 93.94 81 LYS A O 1
ATOM 615 N N . LEU A 1 82 ? -22.844 -0.051 19.334 1.00 94.94 82 LEU A N 1
ATOM 616 C CA . LEU A 1 82 ? -22.158 1.230 19.458 1.00 94.94 82 LEU A CA 1
ATOM 617 C C . LEU A 1 82 ? -22.735 2.227 18.450 1.00 94.94 82 LEU A C 1
ATOM 619 O O . LEU A 1 82 ? -22.766 1.965 17.250 1.00 94.94 82 LEU A O 1
ATOM 623 N N . LYS A 1 83 ? -23.201 3.370 18.953 1.00 93.44 83 LYS A N 1
ATOM 624 C CA . LYS A 1 83 ? -23.806 4.455 18.167 1.00 93.44 83 LYS A CA 1
ATOM 625 C C . LYS A 1 83 ? -22.944 5.707 18.151 1.00 93.44 83 LYS A C 1
ATOM 627 O O . LYS A 1 83 ? -22.957 6.432 17.163 1.00 93.44 83 LYS A O 1
ATOM 632 N N . ASP A 1 84 ? -22.212 5.957 19.232 1.00 92.56 84 ASP A N 1
ATOM 633 C CA . ASP A 1 84 ? -21.361 7.135 19.380 1.00 92.56 84 ASP A CA 1
ATOM 634 C C . ASP A 1 84 ? -19.981 6.715 19.907 1.00 92.56 84 ASP A C 1
ATOM 636 O O . ASP A 1 84 ? -19.852 6.207 21.023 1.00 92.56 84 ASP A O 1
ATOM 640 N N . LEU A 1 85 ? -18.951 6.906 19.080 1.00 93.19 85 LEU A N 1
ATOM 641 C CA . LEU A 1 85 ? -17.550 6.750 19.460 1.00 93.19 85 LEU A CA 1
ATOM 642 C C . LEU A 1 85 ? -16.865 8.104 19.341 1.00 93.19 85 LEU A C 1
ATOM 644 O O . LEU A 1 85 ? -16.672 8.622 18.240 1.00 93.19 85 LEU A O 1
ATOM 648 N N . LYS A 1 86 ? -16.444 8.651 20.478 1.00 91.12 86 LYS A N 1
ATOM 649 C CA . LYS A 1 86 ? -15.702 9.910 20.534 1.00 91.12 86 LYS A CA 1
ATOM 650 C C . LYS A 1 86 ? -14.243 9.613 20.815 1.00 91.12 86 LYS A C 1
ATOM 652 O O . LYS A 1 86 ? -13.906 9.127 21.886 1.00 91.12 86 LYS A O 1
ATOM 657 N N . VAL A 1 87 ? -13.378 9.911 19.857 1.00 89.31 87 VAL A N 1
ATOM 658 C CA . VAL A 1 87 ? -11.922 9.739 19.952 1.00 89.31 87 VAL A CA 1
ATOM 659 C C . VAL A 1 87 ? -11.232 11.019 19.493 1.00 89.31 87 VAL A C 1
ATOM 661 O O . VAL A 1 87 ? -11.763 11.743 18.646 1.00 89.31 87 VAL A O 1
ATOM 664 N N . SER A 1 88 ? -10.059 11.321 20.049 1.00 82.38 88 SER A N 1
ATOM 665 C CA . SER A 1 88 ? -9.215 12.396 19.524 1.00 82.38 88 SER A CA 1
ATOM 666 C C . SER A 1 88 ? -8.600 11.948 18.197 1.00 82.38 88 SER A C 1
ATOM 668 O O . SER A 1 88 ? -7.681 11.138 18.166 1.00 82.38 88 SER A O 1
ATOM 670 N N . LYS A 1 89 ? -9.107 12.478 17.082 1.00 66.44 89 LYS A N 1
ATOM 671 C CA . LYS A 1 89 ? -8.699 12.085 15.718 1.00 66.44 89 LYS A CA 1
ATOM 672 C C . LYS A 1 89 ? -7.238 12.404 15.375 1.00 66.44 89 LYS A C 1
ATOM 674 O O . LYS A 1 89 ? -6.746 11.912 14.371 1.00 66.44 89 LYS A O 1
ATOM 679 N N . GLN A 1 90 ? -6.577 13.247 16.168 1.00 60.47 90 GLN A N 1
ATOM 680 C CA . GLN A 1 90 ? -5.159 13.579 15.994 1.00 60.47 90 GLN A CA 1
ATOM 681 C C . GLN A 1 90 ? -4.230 12.586 16.701 1.00 60.47 90 GLN A C 1
ATOM 683 O O . GLN A 1 90 ? -3.070 12.477 16.320 1.00 60.47 90 GLN A O 1
ATOM 688 N N . ASP A 1 91 ? -4.752 11.846 17.681 1.00 69.06 91 ASP A N 1
ATOM 689 C CA . ASP A 1 91 ? -3.957 10.945 18.519 1.00 69.06 91 ASP A CA 1
ATOM 690 C C . ASP A 1 91 ? -4.102 9.482 18.077 1.00 69.06 91 ASP A C 1
ATOM 692 O O . ASP A 1 91 ? -3.178 8.690 18.247 1.00 69.06 91 ASP A O 1
ATOM 696 N N . VAL A 1 92 ? -5.235 9.130 17.455 1.00 79.81 92 VAL A N 1
ATOM 697 C CA . VAL A 1 92 ? -5.476 7.790 16.904 1.00 79.81 92 VAL A CA 1
ATOM 698 C C . VAL A 1 92 ? -4.904 7.692 15.491 1.00 79.81 92 VAL A C 1
ATOM 700 O O . VAL A 1 92 ? -5.437 8.269 14.545 1.00 79.81 92 VAL A O 1
ATOM 703 N N . GLN A 1 93 ? -3.836 6.913 15.347 1.00 78.62 93 GLN A N 1
ATOM 704 C CA . GLN A 1 93 ? -3.203 6.595 14.067 1.00 78.62 93 GLN A CA 1
ATOM 705 C C . GLN A 1 93 ? -3.852 5.379 13.386 1.00 78.62 93 GLN A C 1
ATOM 707 O O . GLN A 1 93 ? -3.791 5.249 12.164 1.00 78.62 93 GLN A O 1
ATOM 712 N N . LEU A 1 94 ? -4.482 4.486 14.163 1.00 83.19 94 LEU A N 1
ATOM 713 C CA . LEU A 1 94 ? -5.169 3.296 13.661 1.00 83.19 94 LEU A CA 1
ATOM 714 C C . LEU A 1 94 ? -6.568 3.149 14.290 1.00 83.19 94 LEU A C 1
ATOM 716 O O . LEU A 1 94 ? -6.659 2.915 15.498 1.00 83.19 94 LEU A O 1
ATOM 720 N N . PRO A 1 95 ? -7.662 3.198 13.507 1.00 86.69 95 PRO A N 1
ATOM 721 C CA . PRO A 1 95 ? -7.753 3.447 12.059 1.00 86.69 95 PRO A CA 1
ATOM 722 C C . PRO A 1 95 ? -7.282 4.842 11.623 1.00 86.69 95 PRO A C 1
ATOM 724 O O . PRO A 1 95 ? -7.267 5.746 12.457 1.00 86.69 95 PRO A O 1
ATOM 727 N N . PRO A 1 96 ? -6.971 5.044 10.325 1.00 84.81 96 PRO A N 1
ATOM 728 C CA . PRO A 1 96 ? -6.671 6.367 9.789 1.00 84.81 96 PRO A CA 1
ATOM 729 C C . PRO A 1 96 ? -7.789 7.376 10.102 1.00 84.81 96 PRO A C 1
ATOM 731 O O . PRO A 1 96 ? -8.970 6.997 10.083 1.00 84.81 96 PRO A O 1
ATOM 734 N N . PRO A 1 97 ? -7.464 8.666 10.321 1.00 84.38 97 PRO A N 1
ATOM 735 C CA . PRO A 1 97 ? -8.461 9.696 10.614 1.00 84.38 97 PRO A CA 1
ATOM 736 C C . PRO A 1 97 ? -9.602 9.761 9.589 1.00 84.38 97 PRO A C 1
ATOM 738 O O . PRO A 1 97 ? -10.753 9.968 9.967 1.00 84.38 97 PRO A O 1
ATOM 741 N N . ASP A 1 98 ? -9.314 9.513 8.309 1.00 84.25 98 ASP A N 1
ATOM 742 C CA . ASP A 1 98 ? -10.311 9.503 7.229 1.00 84.25 98 ASP A CA 1
ATOM 743 C C . ASP A 1 98 ? -11.353 8.388 7.397 1.00 84.25 98 ASP A C 1
ATOM 745 O O . ASP A 1 98 ? -12.555 8.608 7.220 1.00 84.25 98 ASP A O 1
ATOM 749 N N . VAL A 1 99 ? -10.910 7.201 7.818 1.00 88.25 99 VAL A N 1
ATOM 750 C CA . VAL A 1 99 ? -11.792 6.061 8.095 1.00 88.25 99 VAL A CA 1
ATOM 751 C C . VAL A 1 99 ? -12.647 6.351 9.330 1.00 88.25 99 VAL A C 1
ATOM 753 O O . VAL A 1 99 ? -13.851 6.099 9.320 1.00 88.25 99 VAL A O 1
ATOM 756 N N . LEU A 1 100 ? -12.058 6.950 10.374 1.00 86.88 100 LEU A N 1
ATOM 757 C CA . LEU A 1 100 ? -12.792 7.399 11.565 1.00 86.88 100 LEU A CA 1
ATOM 758 C C . LEU A 1 100 ? -13.852 8.460 11.221 1.00 86.88 100 LEU A C 1
ATOM 760 O O . LEU A 1 100 ? -14.947 8.455 11.785 1.00 86.88 100 LEU A O 1
ATOM 764 N N . ASN A 1 101 ? -13.541 9.367 10.292 1.00 85.31 101 ASN A N 1
ATOM 765 C CA . ASN A 1 101 ? -14.446 10.419 9.822 1.00 85.31 101 ASN A CA 1
ATOM 766 C C . ASN A 1 101 ? -15.602 9.890 8.969 1.00 85.31 101 ASN A C 1
ATOM 768 O O . ASN A 1 101 ? -16.661 10.513 8.938 1.00 85.31 101 ASN A O 1
ATOM 772 N N . SER A 1 102 ? -15.411 8.747 8.312 1.00 86.44 102 SER A N 1
ATOM 773 C CA . SER A 1 102 ? -16.400 8.126 7.423 1.00 86.44 102 SER A CA 1
ATOM 774 C C . SER A 1 102 ? -17.558 7.444 8.168 1.00 86.44 102 SER A C 1
ATOM 776 O O . SER A 1 102 ? -18.526 7.005 7.549 1.00 86.44 102 SER A O 1
ATOM 778 N N . GLY A 1 103 ? -17.488 7.379 9.500 1.00 87.50 103 GLY A N 1
ATOM 779 C CA . GLY A 1 103 ? -18.534 6.846 10.369 1.00 87.50 103 GLY A CA 1
ATOM 780 C C . GLY A 1 103 ? -18.212 5.468 10.948 1.00 87.50 103 GLY A C 1
ATOM 781 O O . GLY A 1 103 ? -17.228 4.820 10.593 1.00 87.50 103 GLY A O 1
ATOM 782 N N . LEU A 1 104 ? -19.068 5.009 11.866 1.00 88.88 104 LEU A N 1
ATOM 783 C CA . LEU A 1 104 ? -18.841 3.766 12.611 1.00 88.88 104 LEU A CA 1
ATOM 784 C C . LEU A 1 104 ? -18.834 2.521 11.722 1.00 88.88 104 LEU A C 1
ATOM 786 O O . LEU A 1 104 ? -18.003 1.651 11.937 1.00 88.88 104 LEU A O 1
ATOM 790 N N . GLY A 1 105 ? -19.710 2.440 10.718 1.00 90.81 105 GLY A N 1
ATOM 791 C CA . GLY A 1 105 ? -19.789 1.278 9.825 1.00 90.81 105 GLY A CA 1
ATOM 792 C C . GLY A 1 105 ? -18.469 0.997 9.092 1.00 90.81 105 GLY A C 1
ATOM 793 O O . GLY A 1 105 ? -17.883 -0.063 9.314 1.00 90.81 105 GLY A O 1
ATOM 794 N N . PRO A 1 106 ? -17.953 1.944 8.279 1.00 91.38 106 PRO A N 1
ATOM 795 C CA . PRO A 1 106 ? -16.659 1.796 7.606 1.00 91.38 106 PRO A CA 1
ATOM 796 C C . PRO A 1 106 ? -15.494 1.553 8.570 1.00 91.38 106 PRO A C 1
ATOM 798 O O . PRO A 1 106 ? -14.613 0.746 8.288 1.00 91.38 106 PRO A O 1
ATOM 801 N N . MET A 1 107 ? -15.511 2.206 9.735 1.00 92.19 107 MET A N 1
ATOM 802 C CA . MET A 1 107 ? -14.503 2.025 10.779 1.00 92.19 107 MET A CA 1
ATOM 803 C C . MET A 1 107 ? -14.496 0.601 11.350 1.00 92.19 107 MET A C 1
ATOM 805 O O . MET A 1 107 ? -13.439 -0.027 11.437 1.00 92.19 107 MET A O 1
ATOM 809 N N . GLN A 1 108 ? -15.668 0.066 11.699 1.00 91.62 108 GLN A N 1
ATOM 810 C CA . GLN A 1 108 ? -15.802 -1.305 12.188 1.00 91.62 108 GLN A CA 1
ATOM 811 C C . GLN A 1 108 ? -15.418 -2.315 11.105 1.00 91.62 108 GLN A C 1
ATOM 813 O O . GLN A 1 108 ? -14.753 -3.302 11.406 1.00 91.62 108 GLN A O 1
ATOM 818 N N . GLU A 1 109 ? -15.794 -2.061 9.850 1.00 92.75 109 GLU A N 1
ATOM 819 C CA . GLU A 1 109 ? -15.399 -2.891 8.712 1.00 92.75 109 GLU A CA 1
ATOM 820 C C . GLU A 1 109 ? -13.875 -2.937 8.556 1.00 92.75 109 GLU A C 1
ATOM 822 O O . GLU A 1 109 ? -13.294 -4.020 8.519 1.00 92.75 109 GLU A O 1
ATOM 827 N N . TYR A 1 110 ? -13.219 -1.774 8.564 1.00 92.50 110 TYR A N 1
A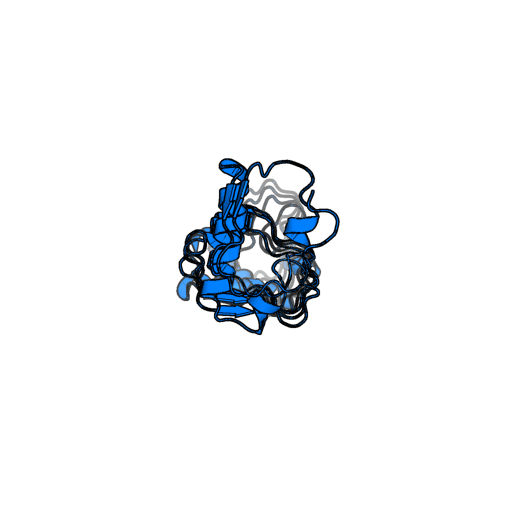TOM 828 C CA . TYR A 1 110 ? -11.764 -1.654 8.491 1.00 92.50 110 TYR A CA 1
ATOM 829 C C . TYR A 1 110 ? -11.071 -2.464 9.585 1.00 92.50 110 TYR A C 1
ATOM 831 O O . TYR A 1 110 ? -10.225 -3.311 9.301 1.00 92.50 110 TYR A O 1
ATOM 839 N N . LEU A 1 111 ? -11.466 -2.263 10.844 1.00 91.62 111 LEU A N 1
ATOM 840 C CA . LEU A 1 111 ? -10.866 -2.974 11.971 1.00 91.62 111 LEU A CA 1
ATOM 841 C C . LEU A 1 111 ? -11.129 -4.482 11.924 1.00 91.62 111 LEU A C 1
ATOM 843 O O . LEU A 1 111 ? -10.237 -5.256 12.275 1.00 91.62 111 LEU A O 1
ATOM 847 N N . ARG A 1 112 ? -12.304 -4.915 11.451 1.00 91.44 112 ARG A N 1
ATOM 848 C CA . ARG A 1 112 ? -12.625 -6.338 11.286 1.00 91.44 112 ARG A CA 1
ATOM 849 C C . ARG A 1 112 ? -11.728 -6.991 10.239 1.00 91.44 112 ARG A C 1
ATOM 851 O O . ARG A 1 112 ? -11.071 -7.982 10.549 1.00 91.44 112 ARG A O 1
ATOM 858 N N . ARG A 1 113 ? -11.625 -6.397 9.046 1.00 92.50 113 ARG A N 1
ATOM 859 C CA . ARG A 1 113 ? -10.774 -6.915 7.961 1.00 92.50 113 ARG A CA 1
ATOM 860 C C . ARG A 1 113 ? -9.296 -6.918 8.344 1.00 92.50 113 ARG A C 1
ATOM 862 O O . ARG A 1 113 ? -8.579 -7.876 8.057 1.00 92.50 113 ARG A O 1
ATOM 869 N N . LEU A 1 114 ? -8.848 -5.896 9.075 1.00 89.25 114 LEU A N 1
ATOM 870 C CA . LEU A 1 114 ? -7.512 -5.884 9.664 1.00 89.25 114 LEU A CA 1
ATOM 871 C C . LEU A 1 114 ? -7.307 -7.017 10.668 1.00 89.25 114 LEU A C 1
ATOM 873 O O . LEU A 1 114 ? -6.263 -7.669 10.641 1.00 89.25 114 LEU A O 1
ATOM 877 N N . ASN A 1 115 ? -8.276 -7.288 11.540 1.00 89.12 115 ASN A N 1
ATOM 878 C CA . ASN A 1 115 ? -8.157 -8.383 12.493 1.00 89.12 115 ASN A CA 1
ATOM 879 C C . ASN A 1 115 ? -8.073 -9.746 11.792 1.00 89.12 115 ASN A C 1
ATOM 881 O O . ASN A 1 115 ? -7.241 -10.574 12.162 1.00 89.12 115 ASN A O 1
ATOM 885 N N . ASP A 1 116 ? -8.877 -9.955 10.749 1.00 89.50 116 ASP A N 1
ATOM 886 C CA . ASP A 1 116 ? -8.862 -11.182 9.948 1.00 89.50 116 ASP A CA 1
ATOM 887 C C . ASP A 1 116 ? -7.525 -11.370 9.213 1.00 89.50 116 ASP A C 1
ATOM 889 O O . ASP A 1 116 ? -7.013 -12.493 9.089 1.00 89.50 116 ASP A O 1
ATOM 893 N N . SER A 1 117 ? -6.899 -10.262 8.803 1.00 90.19 117 SER A N 1
ATOM 894 C CA . SER A 1 117 ? -5.607 -10.276 8.118 1.00 90.19 117 SER A CA 1
ATOM 895 C C . SER A 1 117 ? -4.464 -10.851 8.963 1.00 90.19 117 SER A C 1
ATOM 897 O O . SER A 1 117 ? -3.539 -11.438 8.398 1.00 90.19 117 SER A O 1
ATOM 899 N N . LYS A 1 118 ? -4.561 -10.804 10.305 1.00 87.00 118 LYS A N 1
ATOM 900 C CA . LYS A 1 118 ? -3.579 -11.410 11.228 1.00 87.00 118 LYS A CA 1
ATOM 901 C C . LYS A 1 118 ? -3.378 -12.900 10.969 1.00 87.00 118 LYS A C 1
ATOM 903 O O . LYS A 1 118 ? -2.263 -13.406 11.054 1.00 87.00 118 LYS A O 1
ATOM 908 N N . ARG A 1 119 ? -4.467 -13.615 10.669 1.00 87.94 119 ARG A N 1
ATOM 909 C CA . ARG A 1 119 ? -4.439 -15.060 10.407 1.00 87.94 119 ARG A CA 1
ATOM 910 C C . ARG A 1 119 ? -4.146 -15.354 8.943 1.00 87.94 119 ARG A C 1
ATOM 912 O O . ARG A 1 119 ? -3.414 -16.289 8.638 1.00 87.94 119 ARG A O 1
ATOM 919 N N . LEU A 1 120 ? -4.745 -14.578 8.043 1.00 89.62 120 LEU A N 1
ATOM 920 C CA . LEU A 1 120 ? -4.695 -14.845 6.607 1.00 89.62 120 LEU A CA 1
ATOM 921 C C . LEU A 1 120 ? -3.396 -14.369 5.952 1.00 89.62 120 LEU A C 1
ATOM 923 O O . LEU A 1 120 ? -3.084 -14.812 4.849 1.00 89.62 120 LEU A O 1
ATOM 927 N N . LYS A 1 121 ? -2.654 -13.459 6.601 1.00 92.44 121 LYS A N 1
ATOM 928 C CA . LYS A 1 121 ? -1.528 -12.714 6.011 1.00 92.44 121 LYS A CA 1
ATOM 929 C C . LYS A 1 121 ? -1.916 -11.989 4.718 1.00 92.44 121 LYS A C 1
ATOM 931 O O . LYS A 1 121 ? -1.072 -11.739 3.855 1.00 92.44 121 LYS A O 1
ATOM 936 N N . LYS A 1 122 ? -3.205 -11.687 4.572 1.00 94.56 122 LYS A N 1
ATOM 937 C CA . LYS A 1 122 ? -3.798 -10.961 3.456 1.00 94.56 122 LYS A CA 1
ATOM 938 C C . LYS A 1 122 ? -4.790 -9.964 4.023 1.00 94.56 122 LYS A C 1
ATOM 940 O O . LYS A 1 122 ? -5.629 -10.353 4.833 1.00 94.56 122 LYS A O 1
ATOM 945 N N . ALA A 1 123 ? -4.676 -8.714 3.611 1.00 94.38 123 ALA A N 1
ATOM 946 C CA . ALA A 1 123 ? -5.620 -7.669 3.959 1.00 94.38 123 ALA A CA 1
ATOM 947 C C . ALA A 1 123 ? -6.341 -7.226 2.687 1.00 94.38 123 ALA A C 1
ATOM 949 O O . ALA A 1 123 ? -5.711 -6.757 1.743 1.00 94.38 123 ALA A O 1
ATOM 950 N N . ASP A 1 124 ? -7.654 -7.409 2.672 1.00 95.25 124 ASP A N 1
ATOM 951 C CA . ASP A 1 124 ? -8.545 -6.811 1.686 1.00 95.25 124 ASP A CA 1
ATOM 952 C C . ASP A 1 124 ? -9.227 -5.639 2.383 1.00 95.25 124 ASP A C 1
ATOM 954 O O . ASP A 1 124 ? -9.915 -5.834 3.381 1.00 95.25 124 ASP A O 1
ATOM 958 N N . LEU A 1 125 ? -8.986 -4.423 1.916 1.00 94.50 125 LEU A N 1
ATOM 959 C CA . LEU A 1 125 ? -9.584 -3.199 2.440 1.00 94.50 125 LEU A CA 1
ATOM 960 C C . LEU A 1 125 ? -10.374 -2.475 1.345 1.00 94.50 125 LEU A C 1
ATOM 962 O O . LEU A 1 125 ? -10.615 -1.274 1.447 1.00 94.50 125 LEU A O 1
ATOM 966 N N . ASP A 1 126 ? -10.802 -3.215 0.320 1.00 95.94 126 ASP A N 1
ATOM 967 C CA . ASP A 1 126 ? -11.472 -2.668 -0.849 1.00 95.94 126 ASP A CA 1
ATOM 968 C C . ASP A 1 126 ? -12.784 -1.971 -0.472 1.00 95.94 126 ASP A C 1
ATOM 970 O O . ASP A 1 126 ? -13.591 -2.476 0.322 1.00 95.94 126 ASP A O 1
ATOM 974 N N . GLY A 1 127 ? -13.004 -0.804 -1.074 1.00 94.31 127 GLY A N 1
ATOM 975 C CA . GLY A 1 127 ? -14.201 0.014 -0.910 1.00 94.31 127 GLY A CA 1
ATOM 976 C C . GLY A 1 127 ? -14.278 0.770 0.416 1.00 94.31 127 GLY A C 1
ATOM 977 O O . GLY A 1 127 ? -15.278 1.446 0.659 1.00 94.31 127 GLY A O 1
ATOM 978 N N . ILE A 1 128 ? -13.263 0.675 1.282 1.00 93.00 128 ILE A N 1
ATOM 979 C CA . ILE A 1 128 ? -13.234 1.443 2.527 1.00 93.00 128 ILE A CA 1
ATOM 980 C C . ILE A 1 128 ? -12.743 2.861 2.206 1.00 93.00 128 ILE A C 1
ATOM 982 O O . ILE A 1 128 ? -11.603 3.024 1.773 1.00 93.00 128 ILE A O 1
ATOM 986 N N . PRO A 1 129 ? -13.567 3.902 2.423 1.00 90.25 129 PRO A N 1
ATOM 987 C CA . PRO A 1 129 ? -13.188 5.266 2.084 1.00 90.25 129 PRO A CA 1
ATOM 988 C C . PRO A 1 129 ? -12.018 5.743 2.954 1.00 90.25 129 PRO A C 1
ATOM 990 O O . PRO A 1 129 ? -12.124 5.811 4.180 1.00 90.25 129 PRO A O 1
ATOM 993 N N . MET A 1 130 ? -10.907 6.101 2.309 1.00 90.44 130 MET A N 1
ATOM 994 C CA . MET A 1 130 ? -9.745 6.735 2.934 1.00 90.44 130 MET A CA 1
ATOM 995 C C . MET A 1 130 ? -9.050 7.649 1.917 1.00 90.44 130 MET A C 1
ATOM 997 O O . MET A 1 130 ? -8.799 7.237 0.788 1.00 90.44 130 MET A O 1
ATOM 1001 N N . GLN A 1 131 ? -8.751 8.900 2.287 1.00 89.44 131 GLN A N 1
ATOM 1002 C CA . GLN A 1 131 ? -8.070 9.838 1.378 1.00 89.44 131 GLN A CA 1
ATOM 1003 C C . GLN A 1 131 ? -6.578 9.522 1.297 1.00 89.44 131 GLN A C 1
ATOM 1005 O O . GLN A 1 131 ? -5.962 9.648 0.238 1.00 89.44 131 GLN A O 1
ATOM 1010 N N . SER A 1 132 ? -6.010 9.066 2.414 1.00 90.62 132 SER A N 1
ATOM 1011 C CA . SER A 1 132 ? -4.629 8.615 2.491 1.00 90.62 132 SER A CA 1
ATOM 1012 C C . SER A 1 132 ? -4.515 7.247 3.152 1.00 90.62 132 SER A C 1
ATOM 1014 O O . SER A 1 132 ? -5.210 6.944 4.124 1.00 90.62 132 SER A O 1
ATOM 1016 N N . PHE A 1 133 ? -3.605 6.421 2.636 1.00 90.50 133 PHE A N 1
ATOM 1017 C CA . PHE A 1 133 ? -3.203 5.191 3.309 1.00 90.50 133 PHE A CA 1
ATOM 1018 C C . PHE A 1 133 ? -1.863 5.387 4.014 1.00 90.50 133 PHE A C 1
ATOM 1020 O O . PHE A 1 133 ? -0.861 5.759 3.394 1.00 90.50 133 PHE A O 1
ATOM 1027 N N . SER A 1 134 ? -1.841 5.096 5.313 1.00 86.75 134 SER A N 1
ATOM 1028 C CA . SER A 1 134 ? -0.633 5.017 6.127 1.00 86.75 134 SER A CA 1
ATOM 1029 C C . SER A 1 134 ? -0.561 3.659 6.823 1.00 86.75 134 SER A C 1
ATOM 1031 O O . SER A 1 134 ? -1.546 3.135 7.344 1.00 86.75 134 SER A O 1
ATOM 1033 N N . CYS A 1 135 ? 0.628 3.059 6.813 1.00 84.25 135 CYS A N 1
ATOM 1034 C CA . CYS A 1 135 ? 0.872 1.807 7.514 1.00 84.25 135 CYS A CA 1
ATOM 1035 C C . CYS A 1 135 ? 1.400 2.107 8.919 1.00 84.25 135 CYS A C 1
ATOM 1037 O O . CYS A 1 135 ? 2.492 2.655 9.073 1.00 84.25 135 CYS A O 1
ATOM 1039 N N . HIS A 1 136 ? 0.638 1.721 9.941 1.00 83.75 136 HIS A N 1
ATOM 1040 C CA . HIS A 1 136 ? 1.088 1.753 11.332 1.00 83.75 136 HIS A CA 1
ATOM 1041 C C . HIS A 1 136 ? 1.935 0.509 11.665 1.00 83.75 136 HIS A C 1
ATOM 1043 O O . HIS A 1 136 ? 1.726 -0.566 11.097 1.00 83.75 136 HIS A O 1
ATOM 1049 N N . GLU A 1 137 ? 2.864 0.608 12.620 1.00 82.44 137 GLU A N 1
ATOM 1050 C CA . GLU A 1 137 ? 3.778 -0.494 12.972 1.00 82.44 137 GLU A CA 1
ATOM 1051 C C . GLU A 1 137 ? 3.051 -1.772 13.405 1.00 82.44 137 GLU A C 1
ATOM 1053 O O . GLU A 1 137 ? 3.453 -2.880 13.048 1.00 82.44 137 GLU A O 1
ATOM 1058 N N . SER A 1 138 ? 1.954 -1.641 14.157 1.00 78.75 138 SER A N 1
ATOM 1059 C CA . SER A 1 138 ? 1.164 -2.802 14.582 1.00 78.75 138 SER A CA 1
ATOM 1060 C C . SER A 1 138 ? 0.518 -3.539 13.406 1.00 78.75 138 SER A C 1
ATOM 1062 O O . SER A 1 138 ? 0.371 -4.755 13.485 1.00 78.75 138 SER A O 1
ATOM 1064 N N . PHE A 1 139 ? 0.210 -2.842 12.306 1.00 79.56 139 PHE A N 1
ATOM 1065 C CA . PHE A 1 139 ? -0.268 -3.460 11.069 1.00 79.56 139 PHE A CA 1
ATOM 1066 C C . PHE A 1 139 ? 0.868 -4.175 10.320 1.00 79.56 139 PHE A C 1
ATOM 1068 O O . PHE A 1 139 ? 0.695 -5.303 9.859 1.00 79.56 139 PHE A O 1
ATOM 1075 N N . ALA A 1 140 ? 2.065 -3.580 10.289 1.00 83.88 140 ALA A N 1
ATOM 1076 C CA . ALA A 1 140 ? 3.240 -4.184 9.658 1.00 83.88 140 ALA A CA 1
ATOM 1077 C C . ALA A 1 140 ? 3.665 -5.517 10.305 1.00 83.88 140 ALA A C 1
ATOM 1079 O O . ALA A 1 140 ? 4.100 -6.443 9.616 1.00 83.88 140 ALA A O 1
ATOM 1080 N N . ARG A 1 141 ? 3.459 -5.666 11.622 1.00 85.81 141 ARG A N 1
ATOM 1081 C CA . ARG A 1 141 ? 3.765 -6.900 12.373 1.00 85.81 141 ARG A CA 1
ATOM 1082 C C . ARG A 1 141 ? 2.962 -8.126 11.926 1.00 85.81 141 ARG A C 1
ATOM 1084 O O . ARG A 1 141 ? 3.334 -9.240 12.283 1.00 85.81 141 ARG A O 1
ATOM 1091 N N . PHE A 1 142 ? 1.889 -7.963 11.149 1.00 86.50 142 PHE A N 1
ATOM 1092 C CA . PHE A 1 142 ? 1.087 -9.096 10.672 1.00 86.50 142 PHE A CA 1
ATOM 1093 C C . PHE A 1 142 ? 1.804 -9.930 9.603 1.00 86.50 142 PHE A C 1
ATOM 1095 O O . PHE A 1 142 ? 1.378 -11.049 9.318 1.00 86.50 142 PHE A O 1
ATOM 1102 N N . GLY A 1 143 ? 2.896 -9.415 9.023 1.00 90.06 143 GLY A N 1
ATOM 1103 C CA . GLY A 1 143 ? 3.657 -10.132 8.001 1.00 90.06 143 GLY A CA 1
ATOM 1104 C C . GLY A 1 143 ? 2.817 -10.391 6.752 1.00 90.06 143 GLY A C 1
ATOM 1105 O O . GLY A 1 143 ? 2.753 -11.522 6.263 1.00 90.06 143 GLY A O 1
ATOM 1106 N N . LEU A 1 144 ? 2.115 -9.353 6.286 1.00 94.12 144 LEU A N 1
ATOM 1107 C CA . LEU A 1 144 ? 1.237 -9.445 5.128 1.00 94.12 144 LEU A CA 1
ATOM 1108 C C . LEU A 1 144 ? 2.007 -9.804 3.861 1.00 94.12 144 LEU A C 1
ATOM 1110 O O . LEU A 1 144 ? 3.082 -9.284 3.585 1.00 94.12 144 LEU A O 1
ATOM 1114 N N . THR A 1 145 ? 1.377 -10.660 3.069 1.00 96.25 145 THR A N 1
ATOM 1115 C CA . THR A 1 145 ? 1.831 -11.088 1.743 1.00 96.25 145 THR A CA 1
ATOM 1116 C C . THR A 1 145 ? 0.981 -10.484 0.630 1.00 96.25 145 THR A C 1
ATOM 1118 O O . THR A 1 145 ? 1.435 -10.396 -0.504 1.00 96.25 145 THR A O 1
ATOM 1121 N N . SER A 1 146 ? -0.241 -10.046 0.943 1.00 97.06 146 SER A N 1
ATOM 1122 C CA . SER A 1 146 ? -1.174 -9.449 -0.010 1.00 97.06 146 SER A CA 1
ATOM 1123 C C . SER A 1 146 ? -1.913 -8.291 0.644 1.00 97.06 146 SER A C 1
ATOM 1125 O O . SER A 1 146 ? -2.437 -8.452 1.749 1.00 97.06 146 SER A O 1
ATOM 1127 N N . LEU A 1 147 ? -1.988 -7.161 -0.049 1.00 97.19 147 LEU A N 1
ATOM 1128 C CA . LEU A 1 147 ? -2.757 -5.991 0.357 1.00 97.19 147 LEU A CA 1
ATOM 1129 C C . LEU A 1 147 ? -3.553 -5.481 -0.842 1.00 97.19 147 LEU A C 1
ATOM 1131 O O . LEU A 1 147 ? -2.969 -5.164 -1.876 1.00 97.19 147 LEU A O 1
ATOM 1135 N N . SER A 1 148 ? -4.871 -5.414 -0.682 1.00 97.50 148 SER A N 1
ATOM 1136 C CA . SER A 1 148 ? -5.788 -4.814 -1.647 1.00 97.50 148 SER A CA 1
ATOM 1137 C C . SER A 1 148 ? -6.432 -3.581 -1.026 1.00 97.50 148 SER A C 1
ATOM 1139 O O . SER A 1 148 ? -6.918 -3.635 0.106 1.00 97.50 148 SER A O 1
ATOM 1141 N N . LEU A 1 149 ? -6.364 -2.462 -1.740 1.00 96.81 149 LEU A N 1
ATOM 1142 C CA . LEU A 1 149 ? -6.903 -1.159 -1.354 1.00 96.81 149 LEU A CA 1
ATOM 1143 C C . LEU A 1 149 ? -7.690 -0.557 -2.528 1.00 96.81 149 LEU A C 1
ATOM 1145 O O . LEU A 1 149 ? -7.518 0.613 -2.878 1.00 96.81 149 LEU A O 1
ATOM 1149 N N . ARG A 1 150 ? -8.511 -1.359 -3.205 1.00 97.56 150 ARG A N 1
ATOM 1150 C CA . ARG A 1 150 ? -9.228 -0.911 -4.400 1.00 97.56 150 ARG A CA 1
ATOM 1151 C C . ARG A 1 150 ? -10.427 -0.053 -4.047 1.00 97.56 150 ARG A C 1
ATOM 1153 O O . ARG A 1 150 ? -11.092 -0.296 -3.047 1.00 97.56 150 ARG A O 1
ATOM 1160 N N . MET A 1 151 ? -10.774 0.906 -4.905 1.00 96.00 151 MET A N 1
ATOM 1161 C CA . MET A 1 151 ? -11.994 1.717 -4.742 1.00 96.00 151 MET A CA 1
ATOM 1162 C C . MET A 1 151 ? -12.058 2.469 -3.399 1.00 96.00 151 MET A C 1
ATOM 1164 O O . MET A 1 151 ? -13.140 2.746 -2.884 1.00 96.00 151 MET A O 1
ATOM 1168 N N . CYS A 1 152 ? -10.906 2.820 -2.825 1.00 94.69 152 CYS A N 1
ATOM 1169 C CA . CYS A 1 152 ? -10.814 3.485 -1.524 1.00 94.69 152 CYS A CA 1
ATOM 1170 C C . CYS A 1 152 ? -10.908 5.018 -1.622 1.00 94.69 152 CYS A C 1
ATOM 1172 O O . CYS A 1 152 ? -10.985 5.697 -0.602 1.00 94.69 152 CYS A O 1
ATOM 1174 N N . SER A 1 153 ? -10.945 5.570 -2.844 1.00 94.38 153 SER A N 1
ATOM 1175 C CA . SER A 1 153 ? -10.864 7.016 -3.123 1.00 94.38 153 SER A CA 1
ATOM 1176 C C . SER A 1 153 ? -9.558 7.669 -2.647 1.00 94.38 153 SER A C 1
ATOM 1178 O O . SER A 1 153 ? -9.545 8.865 -2.360 1.00 94.38 153 SER A O 1
ATOM 1180 N N . MET A 1 154 ? -8.467 6.899 -2.594 1.00 95.00 154 MET A N 1
ATOM 1181 C CA . MET A 1 154 ? -7.167 7.374 -2.119 1.00 95.00 154 MET A CA 1
ATOM 1182 C C . MET A 1 154 ? -6.502 8.321 -3.109 1.00 95.00 154 MET A C 1
ATOM 1184 O O . MET A 1 154 ? -6.427 8.024 -4.299 1.00 95.00 154 MET A O 1
ATOM 1188 N N . GLU A 1 155 ? -5.938 9.409 -2.599 1.00 95.06 155 GLU A N 1
ATOM 1189 C CA . GLU A 1 155 ? -5.121 10.362 -3.357 1.00 95.06 155 GLU A CA 1
ATOM 1190 C C . GLU A 1 155 ? -3.625 10.165 -3.085 1.00 95.06 155 GLU A C 1
ATOM 1192 O O . GLU A 1 155 ? -2.797 10.405 -3.964 1.00 95.06 155 GLU A O 1
ATOM 1197 N N . VAL A 1 156 ? -3.276 9.679 -1.886 1.00 94.06 156 VAL A N 1
ATOM 1198 C CA . VAL A 1 156 ? -1.885 9.532 -1.440 1.00 94.06 156 VAL A CA 1
ATOM 1199 C C . VAL A 1 156 ? -1.662 8.198 -0.726 1.00 94.06 156 VAL A C 1
ATOM 1201 O O . VAL A 1 156 ? -2.413 7.811 0.170 1.00 94.06 156 VAL A O 1
ATOM 1204 N N . VAL A 1 157 ? -0.560 7.528 -1.065 1.00 94.88 157 VAL A N 1
ATOM 1205 C CA . VAL A 1 157 ? 0.013 6.437 -0.263 1.00 94.88 157 VAL A CA 1
ATOM 1206 C C . VAL A 1 157 ? 1.244 6.975 0.459 1.00 94.88 157 VAL A C 1
ATOM 1208 O O . VAL A 1 157 ? 2.159 7.502 -0.170 1.00 94.88 157 VAL A O 1
ATOM 1211 N N . SER A 1 158 ? 1.260 6.865 1.785 1.00 93.19 158 SER A N 1
ATOM 1212 C CA . SER A 1 158 ? 2.363 7.357 2.614 1.00 93.19 158 SER A CA 1
ATOM 1213 C C . SER A 1 158 ? 3.617 6.495 2.470 1.00 93.19 158 SER A C 1
ATOM 1215 O O . SER A 1 158 ? 3.537 5.289 2.230 1.00 93.19 158 SER A O 1
ATOM 1217 N N . SER A 1 159 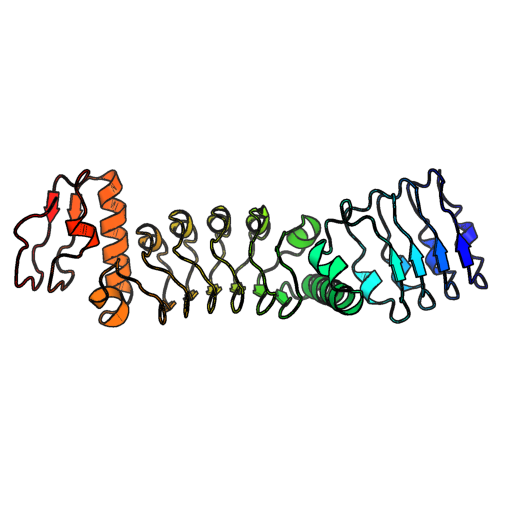? 4.785 7.094 2.717 1.00 93.50 159 SER A N 1
ATOM 1218 C CA . SER A 1 159 ? 6.089 6.422 2.630 1.00 93.50 159 SER A CA 1
ATOM 1219 C C . SER A 1 159 ? 6.198 5.174 3.510 1.00 93.50 159 SER A C 1
ATOM 1221 O O . SER A 1 159 ? 6.878 4.220 3.144 1.00 93.50 159 SER A O 1
ATOM 1223 N N . ASN A 1 160 ? 5.466 5.137 4.626 1.00 92.25 160 ASN A N 1
ATOM 1224 C CA . ASN A 1 160 ? 5.460 4.021 5.573 1.00 92.25 160 ASN A CA 1
ATOM 1225 C C . ASN A 1 160 ? 4.892 2.717 4.987 1.00 92.25 160 ASN A C 1
ATOM 1227 O O . ASN A 1 160 ? 4.945 1.689 5.657 1.00 92.25 160 ASN A O 1
ATOM 1231 N N . ILE A 1 161 ? 4.375 2.717 3.750 1.00 93.62 161 ILE A N 1
ATOM 1232 C CA . ILE A 1 161 ? 4.064 1.482 3.018 1.00 93.62 161 ILE A CA 1
ATOM 1233 C C . ILE A 1 161 ? 5.265 0.524 2.975 1.00 93.62 161 ILE A C 1
ATOM 1235 O O . ILE A 1 161 ? 5.067 -0.689 2.993 1.00 93.62 161 ILE A O 1
ATOM 1239 N N . SER A 1 162 ? 6.499 1.047 3.010 1.00 93.25 162 SER A N 1
ATOM 1240 C CA . SER A 1 162 ? 7.716 0.233 3.024 1.00 93.25 162 SER A CA 1
ATOM 1241 C C . SER A 1 162 ? 7.893 -0.637 4.268 1.00 93.25 162 SER A C 1
ATOM 1243 O O . SER A 1 162 ? 8.636 -1.614 4.220 1.00 93.25 162 SER A O 1
ATOM 1245 N N . LEU A 1 163 ? 7.149 -0.380 5.353 1.00 93.81 163 LEU A N 1
ATOM 1246 C CA . LEU A 1 163 ? 7.111 -1.269 6.519 1.00 93.81 163 LEU A CA 1
ATOM 1247 C C . LEU A 1 163 ? 6.568 -2.668 6.172 1.00 93.81 163 LEU A C 1
ATOM 1249 O O . LEU A 1 163 ? 6.848 -3.635 6.880 1.00 93.81 163 LEU A O 1
ATOM 1253 N N . LEU A 1 164 ? 5.813 -2.807 5.076 1.00 93.25 164 LEU A N 1
ATOM 1254 C CA . LEU A 1 164 ? 5.256 -4.075 4.601 1.00 93.25 164 LEU A CA 1
ATOM 1255 C C . LEU A 1 164 ? 6.273 -4.883 3.775 1.00 93.25 164 LEU A C 1
ATOM 1257 O O . LEU A 1 164 ? 5.959 -5.379 2.699 1.00 93.25 164 LEU A O 1
ATOM 1261 N N . VAL A 1 165 ? 7.496 -5.061 4.278 1.00 90.44 165 VAL A N 1
ATOM 1262 C CA . VAL A 1 165 ? 8.623 -5.675 3.537 1.00 90.44 165 VAL A CA 1
ATOM 1263 C C . VAL A 1 165 ? 8.353 -7.085 2.985 1.00 90.44 165 VAL A C 1
ATOM 1265 O O . VAL A 1 165 ? 8.995 -7.507 2.024 1.00 90.44 165 VAL A O 1
ATOM 1268 N N . GLY A 1 166 ? 7.407 -7.824 3.576 1.00 93.00 166 GLY A N 1
ATOM 1269 C CA . GLY A 1 166 ? 7.006 -9.171 3.148 1.00 93.00 166 GLY A CA 1
ATOM 1270 C C . GLY A 1 166 ? 5.937 -9.212 2.050 1.00 93.00 166 GLY A C 1
ATOM 1271 O O . GLY A 1 166 ? 5.501 -10.302 1.668 1.00 93.00 166 GLY A O 1
ATOM 1272 N N . LEU A 1 167 ? 5.490 -8.053 1.561 1.00 96.94 167 LEU A N 1
ATOM 1273 C CA . LEU A 1 167 ? 4.385 -7.955 0.620 1.00 96.94 167 LEU A CA 1
ATOM 1274 C C . LEU A 1 167 ? 4.775 -8.517 -0.753 1.00 96.94 167 LEU A C 1
ATOM 1276 O O . LEU A 1 167 ? 5.802 -8.156 -1.321 1.00 96.94 167 LEU A O 1
ATOM 1280 N N . LEU A 1 168 ? 3.935 -9.405 -1.286 1.00 98.12 168 LEU A N 1
ATOM 1281 C CA . LEU A 1 168 ? 4.095 -10.029 -2.601 1.00 98.12 168 LEU A CA 1
ATOM 1282 C C . LEU A 1 168 ? 3.132 -9.428 -3.624 1.00 98.12 168 LEU A C 1
ATOM 1284 O O . LEU A 1 168 ? 3.492 -9.314 -4.792 1.00 98.12 168 LEU A O 1
ATOM 1288 N N . LEU A 1 169 ? 1.931 -9.051 -3.185 1.00 98.44 169 LEU A N 1
ATOM 1289 C CA . LEU A 1 169 ? 0.897 -8.445 -4.014 1.00 98.44 169 LEU A CA 1
ATOM 1290 C C . LEU A 1 169 ? 0.408 -7.149 -3.373 1.00 98.44 169 LEU A C 1
ATOM 1292 O O . LEU A 1 169 ? -0.013 -7.149 -2.213 1.00 98.44 169 LEU A O 1
ATOM 1296 N N . LEU A 1 170 ? 0.431 -6.074 -4.156 1.00 98.31 170 LEU A N 1
ATOM 1297 C CA . LEU A 1 170 ? -0.153 -4.785 -3.815 1.00 98.31 170 LEU A CA 1
ATOM 1298 C C . LEU A 1 170 ? -1.105 -4.350 -4.928 1.00 98.31 170 LEU A C 1
ATOM 1300 O O . LEU A 1 170 ? -0.671 -4.103 -6.054 1.00 98.31 170 LEU A O 1
ATOM 1304 N N . ASP A 1 171 ? -2.388 -4.245 -4.594 1.00 98.62 171 ASP A N 1
ATOM 1305 C CA . ASP A 1 171 ? -3.416 -3.718 -5.487 1.00 98.62 171 ASP A CA 1
ATOM 1306 C C . ASP A 1 171 ? -3.921 -2.362 -4.975 1.00 98.62 171 ASP A C 1
ATOM 1308 O O . ASP A 1 171 ? -4.496 -2.252 -3.892 1.00 98.62 171 ASP A O 1
ATOM 1312 N N . LEU A 1 172 ? -3.663 -1.324 -5.765 1.00 98.19 172 LEU A N 1
ATOM 1313 C CA . LEU A 1 172 ? -4.044 0.071 -5.548 1.00 98.19 172 LEU A CA 1
ATOM 1314 C C . LEU A 1 172 ? -5.028 0.552 -6.627 1.00 98.19 172 LEU A C 1
ATOM 1316 O O . LEU A 1 172 ? -5.186 1.760 -6.826 1.00 98.19 172 LEU A O 1
ATOM 1320 N N . SER A 1 173 ? -5.659 -0.365 -7.362 1.00 98.38 173 SER A N 1
ATOM 1321 C CA . SER A 1 173 ? -6.501 -0.019 -8.506 1.00 98.38 173 SER A CA 1
ATOM 1322 C C . SER A 1 173 ? -7.741 0.778 -8.109 1.00 98.38 173 SER A C 1
ATOM 1324 O O . SER A 1 173 ? -8.198 0.708 -6.972 1.00 98.38 173 SER A O 1
ATOM 1326 N N . ASP A 1 174 ? -8.341 1.492 -9.060 1.00 98.25 174 ASP A N 1
ATOM 1327 C CA . ASP A 1 174 ? -9.591 2.229 -8.836 1.00 98.25 174 ASP A CA 1
ATOM 1328 C C . ASP A 1 174 ? -9.459 3.313 -7.741 1.00 98.25 174 ASP A C 1
ATOM 1330 O O . ASP A 1 174 ? -10.310 3.440 -6.859 1.00 98.25 174 ASP A O 1
ATOM 1334 N N . ASN A 1 175 ? -8.376 4.089 -7.770 1.00 98.19 175 ASN A N 1
ATOM 1335 C CA . ASN A 1 175 ? -8.131 5.190 -6.834 1.00 98.19 175 ASN A CA 1
ATOM 1336 C C . ASN A 1 175 ? -7.849 6.501 -7.590 1.00 98.19 175 ASN A C 1
ATOM 1338 O O . ASN A 1 175 ? -8.101 6.628 -8.787 1.00 98.19 175 ASN A O 1
ATOM 1342 N N . LYS A 1 176 ? -7.390 7.526 -6.872 1.00 97.62 176 LYS A N 1
ATOM 1343 C CA . LYS A 1 176 ? -7.090 8.868 -7.383 1.00 97.62 176 LYS A CA 1
ATOM 1344 C C . LYS A 1 176 ? -5.600 9.202 -7.248 1.00 97.62 176 LYS A C 1
ATOM 1346 O O . LYS A 1 176 ? -5.239 10.371 -7.132 1.00 97.62 176 LYS A O 1
ATOM 1351 N N . LEU A 1 177 ? -4.732 8.190 -7.236 1.00 97.94 177 LEU A N 1
ATOM 1352 C CA . LEU A 1 177 ? -3.300 8.381 -7.020 1.00 97.94 177 LEU A CA 1
ATOM 1353 C C . LEU A 1 177 ? -2.681 9.135 -8.198 1.00 97.94 177 LEU A C 1
ATOM 1355 O O . LEU A 1 177 ? -2.837 8.729 -9.349 1.00 97.94 177 LEU A O 1
ATOM 1359 N N . THR A 1 178 ? -1.952 10.209 -7.905 1.00 96.56 178 THR A N 1
ATOM 1360 C CA . THR A 1 178 ? -1.198 10.996 -8.899 1.00 96.56 178 THR A CA 1
ATOM 1361 C C . THR A 1 178 ? 0.287 10.643 -8.919 1.00 96.56 178 THR A C 1
ATOM 1363 O O . THR A 1 178 ? 0.955 10.793 -9.943 1.00 96.56 178 THR A O 1
ATOM 1366 N N . VAL A 1 179 ? 0.794 10.118 -7.802 1.00 96.31 179 VAL A N 1
ATOM 1367 C CA . VAL A 1 179 ? 2.177 9.687 -7.615 1.00 96.31 179 VAL A CA 1
ATOM 1368 C C . VAL A 1 179 ? 2.228 8.488 -6.667 1.00 96.31 179 VAL A C 1
ATOM 1370 O O . VAL A 1 179 ? 1.376 8.338 -5.789 1.00 96.31 179 VAL A O 1
ATOM 1373 N N . LEU A 1 180 ? 3.239 7.635 -6.829 1.00 96.12 180 LEU A N 1
ATOM 1374 C CA . LEU A 1 180 ? 3.595 6.616 -5.841 1.00 96.12 180 LEU A CA 1
ATOM 1375 C C . LEU A 1 180 ? 4.761 7.114 -4.983 1.00 96.12 180 LEU A C 1
ATOM 1377 O O . LEU A 1 180 ? 5.680 7.730 -5.528 1.00 96.12 180 LEU A O 1
ATOM 1381 N N . PRO A 1 181 ? 4.790 6.814 -3.674 1.00 95.94 181 PRO A N 1
ATOM 1382 C CA . PRO A 1 181 ? 5.958 7.115 -2.859 1.00 95.94 181 PRO A CA 1
ATOM 1383 C C . PRO A 1 181 ? 7.174 6.327 -3.364 1.00 95.94 181 PRO A C 1
ATOM 1385 O O . PRO A 1 181 ? 7.069 5.141 -3.681 1.00 95.94 181 PRO A O 1
ATOM 1388 N N . THR A 1 182 ? 8.348 6.961 -3.384 1.00 95.25 182 THR A N 1
ATOM 1389 C CA . THR A 1 182 ? 9.607 6.321 -3.814 1.00 95.25 182 THR A CA 1
ATOM 1390 C C . THR A 1 182 ? 9.984 5.125 -2.940 1.00 95.25 182 THR A C 1
ATOM 1392 O O . THR A 1 182 ? 10.606 4.178 -3.413 1.00 95.25 182 THR A O 1
ATOM 1395 N N . THR A 1 183 ? 9.530 5.101 -1.685 1.00 95.88 183 THR A N 1
ATOM 1396 C CA . THR A 1 183 ? 9.734 3.984 -0.753 1.00 95.88 183 THR A CA 1
ATOM 1397 C C . THR A 1 183 ? 9.022 2.694 -1.174 1.00 95.88 183 THR A C 1
ATOM 1399 O O . THR A 1 183 ? 9.308 1.639 -0.616 1.00 95.88 183 THR A O 1
ATOM 1402 N N . ILE A 1 184 ? 8.152 2.710 -2.196 1.00 95.31 184 ILE A N 1
ATOM 1403 C CA . ILE A 1 184 ? 7.603 1.472 -2.779 1.00 95.31 184 ILE A CA 1
ATOM 1404 C C . ILE A 1 184 ? 8.712 0.545 -3.304 1.00 95.31 184 ILE A C 1
ATOM 1406 O O . ILE A 1 184 ? 8.567 -0.675 -3.291 1.00 95.31 184 ILE A O 1
ATOM 1410 N N . ALA A 1 185 ? 9.850 1.129 -3.689 1.00 93.44 185 ALA A N 1
ATOM 1411 C CA . ALA A 1 185 ? 11.070 0.444 -4.094 1.00 93.44 185 ALA A CA 1
ATOM 1412 C C . ALA A 1 185 ? 11.684 -0.445 -2.995 1.00 93.44 185 ALA A C 1
ATOM 1414 O O . ALA A 1 185 ? 12.404 -1.395 -3.300 1.00 93.44 185 ALA A O 1
ATOM 1415 N N . GLU A 1 186 ? 11.385 -0.169 -1.722 1.00 94.88 186 GLU A N 1
ATOM 1416 C CA . GLU A 1 186 ? 11.857 -0.946 -0.569 1.00 94.88 186 GLU A CA 1
ATOM 1417 C C . GLU A 1 186 ? 11.083 -2.264 -0.395 1.00 94.88 186 GLU A C 1
ATOM 1419 O O . GLU A 1 186 ? 11.536 -3.166 0.316 1.00 94.88 186 GLU A O 1
ATOM 1424 N N . LEU A 1 187 ? 9.948 -2.429 -1.087 1.00 94.94 187 LEU A N 1
ATOM 1425 C CA . LEU A 1 187 ? 9.178 -3.673 -1.131 1.00 94.94 187 LEU A CA 1
ATOM 1426 C C . LEU A 1 187 ? 9.872 -4.703 -2.037 1.00 94.94 187 LEU A C 1
ATOM 1428 O O . LEU A 1 187 ? 9.375 -5.102 -3.088 1.00 94.94 187 LEU A O 1
ATOM 1432 N N . THR A 1 188 ? 11.060 -5.144 -1.631 1.00 90.69 188 THR A N 1
ATOM 1433 C CA . THR A 1 188 ? 11.953 -6.001 -2.435 1.00 90.69 188 THR A CA 1
ATOM 1434 C C . THR A 1 188 ? 11.373 -7.379 -2.760 1.00 90.69 188 THR A C 1
ATOM 1436 O O . THR A 1 188 ? 11.810 -8.021 -3.716 1.00 90.69 188 THR A O 1
ATOM 1439 N N . CYS A 1 189 ? 10.374 -7.830 -1.996 1.00 95.69 189 CYS A N 1
ATOM 1440 C CA . CYS A 1 189 ? 9.661 -9.086 -2.214 1.00 95.69 189 CYS A CA 1
ATOM 1441 C C . CYS A 1 189 ? 8.441 -8.947 -3.143 1.00 95.69 189 CYS A C 1
ATOM 1443 O O . CYS A 1 189 ? 7.855 -9.969 -3.510 1.00 95.69 189 CYS A O 1
ATOM 1445 N N . LEU A 1 190 ? 8.076 -7.723 -3.547 1.00 97.94 190 LEU A N 1
ATOM 1446 C CA . LEU A 1 190 ? 6.882 -7.444 -4.338 1.00 97.94 190 LEU A CA 1
ATOM 1447 C C . LEU A 1 190 ? 6.970 -8.109 -5.714 1.00 97.94 190 LEU A C 1
ATOM 1449 O O . LEU A 1 190 ? 7.910 -7.891 -6.478 1.00 97.94 190 LEU A O 1
ATOM 1453 N N . GLN A 1 191 ? 5.975 -8.937 -6.024 1.00 98.31 191 GLN A N 1
ATOM 1454 C CA . GLN A 1 191 ? 5.869 -9.689 -7.274 1.00 98.31 191 GLN A CA 1
ATOM 1455 C C . GLN A 1 191 ? 4.790 -9.110 -8.182 1.00 98.31 191 GLN A C 1
ATOM 1457 O O . GLN A 1 191 ? 4.944 -9.134 -9.402 1.00 98.31 191 GLN A O 1
ATOM 1462 N N . GLU A 1 192 ? 3.717 -8.585 -7.603 1.00 98.56 192 GLU A N 1
ATOM 1463 C CA . GLU A 1 192 ? 2.581 -8.045 -8.335 1.00 98.56 192 GLU A CA 1
ATOM 1464 C C . GLU A 1 192 ? 2.241 -6.659 -7.800 1.00 98.56 192 GLU A C 1
ATOM 1466 O O . GLU A 1 192 ? 1.908 -6.497 -6.626 1.00 98.56 192 GLU A O 1
ATOM 1471 N N . LEU A 1 193 ? 2.345 -5.664 -8.677 1.00 98.44 193 LEU A N 1
ATOM 1472 C CA . LEU A 1 193 ? 1.936 -4.294 -8.410 1.00 98.44 193 LEU A CA 1
ATOM 1473 C C . LEU A 1 193 ? 0.864 -3.905 -9.425 1.00 98.44 193 LEU A C 1
ATOM 1475 O O . LEU A 1 193 ? 1.139 -3.810 -10.625 1.00 98.44 193 LEU A O 1
ATOM 1479 N N . ILE A 1 194 ? -0.357 -3.714 -8.938 1.00 98.62 194 ILE A N 1
ATOM 1480 C CA . ILE A 1 194 ? -1.527 -3.386 -9.751 1.00 98.62 194 ILE A CA 1
ATOM 1481 C C . ILE A 1 194 ? -2.004 -2.000 -9.332 1.00 98.62 194 ILE A C 1
ATOM 1483 O O . ILE A 1 194 ? -2.323 -1.773 -8.171 1.00 98.62 194 ILE A O 1
ATOM 1487 N N . ILE A 1 195 ? -1.987 -1.048 -10.260 1.00 97.88 195 ILE A N 1
ATOM 1488 C CA . ILE A 1 195 ? -2.343 0.354 -10.004 1.00 97.88 195 ILE A CA 1
ATOM 1489 C C . ILE A 1 195 ? -3.236 0.851 -11.144 1.00 97.88 195 ILE A C 1
ATOM 1491 O O . ILE A 1 195 ? -3.107 1.971 -11.635 1.00 97.88 195 ILE A O 1
ATOM 1495 N N . ASP A 1 196 ? -4.130 -0.015 -11.618 1.00 98.50 196 ASP A N 1
ATOM 1496 C CA . ASP A 1 196 ? -5.002 0.293 -12.746 1.00 98.50 196 ASP A CA 1
ATOM 1497 C C . ASP A 1 196 ? -6.006 1.394 -12.371 1.00 98.50 196 ASP A C 1
ATOM 1499 O O . ASP A 1 196 ? -6.399 1.506 -11.211 1.00 98.50 196 ASP A O 1
ATOM 1503 N N . ARG A 1 197 ? -6.471 2.186 -13.342 1.00 98.31 197 ARG A N 1
ATOM 1504 C CA . ARG A 1 197 ? -7.506 3.217 -13.146 1.00 98.31 197 ARG A CA 1
ATOM 1505 C C . ARG A 1 197 ? -7.143 4.181 -12.011 1.00 98.31 197 ARG A C 1
ATOM 1507 O O . ARG A 1 197 ? -7.824 4.253 -10.990 1.00 98.31 197 ARG A O 1
ATOM 1514 N N . ASN A 1 198 ? -6.034 4.887 -12.207 1.00 98.50 198 ASN A N 1
ATOM 1515 C CA . ASN A 1 198 ? -5.525 5.952 -11.341 1.00 98.50 198 ASN A CA 1
ATOM 1516 C C . ASN A 1 198 ? -5.154 7.179 -12.204 1.00 98.50 198 ASN A C 1
ATOM 1518 O O . ASN A 1 198 ? -5.483 7.244 -13.387 1.00 98.50 198 ASN A O 1
ATOM 1522 N N . MET A 1 199 ? -4.497 8.185 -11.624 1.00 97.81 199 MET A N 1
ATOM 1523 C CA . MET A 1 199 ? -4.091 9.420 -12.310 1.00 97.81 199 MET A CA 1
ATOM 1524 C C . MET A 1 199 ? -2.562 9.579 -12.357 1.00 97.81 199 MET A C 1
ATOM 1526 O O . MET A 1 199 ? -2.057 10.702 -12.359 1.00 97.81 199 MET A O 1
ATOM 1530 N N . LEU A 1 200 ? -1.808 8.472 -12.372 1.00 97.44 200 LEU A N 1
ATOM 1531 C CA . LEU A 1 200 ? -0.344 8.518 -12.349 1.00 97.44 200 LEU A CA 1
ATOM 1532 C C . LEU A 1 200 ? 0.198 9.158 -13.627 1.00 97.44 200 LEU A C 1
ATOM 1534 O O . LEU A 1 200 ? -0.032 8.630 -14.710 1.00 97.44 200 LEU A O 1
ATOM 1538 N N . GLY A 1 201 ? 0.964 10.246 -13.506 1.00 94.50 201 GLY A N 1
ATOM 1539 C CA . GLY A 1 201 ? 1.649 10.881 -14.646 1.00 94.50 201 GLY A CA 1
ATOM 1540 C C . GLY A 1 201 ? 2.930 10.157 -15.088 1.00 94.50 201 GLY A C 1
ATOM 1541 O O . GLY A 1 201 ? 3.402 10.309 -16.219 1.00 94.50 201 GLY A O 1
ATOM 1542 N N . GLY A 1 202 ? 3.493 9.344 -14.195 1.00 93.56 202 GLY A N 1
ATOM 1543 C CA . GLY A 1 202 ? 4.736 8.613 -14.396 1.00 93.56 202 GLY A CA 1
ATOM 1544 C C . GLY A 1 202 ? 5.059 7.711 -13.210 1.00 93.56 202 GLY A C 1
ATOM 1545 O O . GLY A 1 202 ? 4.349 7.703 -12.203 1.00 93.56 202 GLY A O 1
ATOM 1546 N N . LEU A 1 203 ? 6.151 6.962 -13.338 1.00 94.75 203 LEU A N 1
ATOM 1547 C CA . LEU A 1 203 ? 6.749 6.205 -12.243 1.00 94.75 203 LEU A CA 1
ATOM 1548 C C . LEU A 1 203 ? 8.130 6.765 -11.928 1.00 94.75 203 LEU A C 1
ATOM 1550 O O . LEU A 1 203 ? 8.890 7.102 -12.837 1.00 94.75 203 LEU A O 1
ATOM 1554 N N . ASP A 1 204 ? 8.461 6.814 -10.642 1.00 94.00 204 ASP A N 1
ATOM 1555 C CA . ASP A 1 204 ? 9.796 7.191 -10.197 1.00 94.00 204 ASP A CA 1
ATOM 1556 C C . ASP A 1 204 ? 10.841 6.127 -10.584 1.00 94.00 204 ASP A C 1
ATOM 1558 O O . ASP A 1 204 ? 10.545 4.931 -10.673 1.00 94.00 204 ASP A O 1
ATOM 1562 N N . ALA A 1 205 ? 12.091 6.554 -10.791 1.00 92.94 205 ALA A N 1
ATOM 1563 C CA . ALA A 1 205 ? 13.182 5.659 -11.170 1.00 92.94 205 ALA A CA 1
ATOM 1564 C C . ALA A 1 205 ? 13.480 4.583 -10.106 1.00 92.94 205 ALA A C 1
ATOM 1566 O O . ALA A 1 205 ? 14.000 3.517 -10.442 1.00 92.94 205 ALA A O 1
ATOM 1567 N N . SER A 1 206 ? 13.107 4.801 -8.846 1.00 94.44 206 SER A N 1
ATOM 1568 C CA . SER A 1 206 ? 13.253 3.822 -7.764 1.00 94.44 206 SER A CA 1
ATOM 1569 C C . SER A 1 206 ? 12.525 2.493 -8.018 1.00 94.44 206 SER A C 1
ATOM 1571 O O . SER A 1 206 ? 12.963 1.467 -7.500 1.00 94.44 206 SER A O 1
ATOM 1573 N N . ILE A 1 207 ? 11.510 2.445 -8.897 1.00 94.69 207 ILE A N 1
ATOM 1574 C CA . ILE A 1 207 ? 10.783 1.203 -9.230 1.00 94.69 207 ILE A CA 1
ATOM 1575 C C . ILE A 1 207 ? 11.699 0.067 -9.719 1.00 94.69 207 ILE A C 1
ATOM 1577 O O . ILE A 1 207 ? 11.389 -1.108 -9.534 1.00 94.69 207 ILE A O 1
ATOM 1581 N N . GLY A 1 208 ? 12.863 0.401 -10.292 1.00 92.50 208 GLY A N 1
ATOM 1582 C CA . GLY A 1 208 ? 13.862 -0.581 -10.720 1.00 92.50 208 GLY A CA 1
ATOM 1583 C C . GLY A 1 208 ? 14.450 -1.428 -9.584 1.00 92.50 208 GLY A C 1
ATOM 1584 O O . GLY A 1 208 ? 15.005 -2.493 -9.853 1.00 92.50 208 GLY A O 1
ATOM 1585 N N . ALA A 1 209 ? 14.314 -0.999 -8.323 1.00 94.50 209 ALA A N 1
ATOM 1586 C CA . ALA A 1 209 ? 14.749 -1.767 -7.156 1.00 94.50 209 ALA A CA 1
ATOM 1587 C C . ALA A 1 209 ? 13.810 -2.942 -6.821 1.00 94.50 209 ALA A C 1
ATOM 1589 O O . ALA A 1 209 ? 14.236 -3.900 -6.169 1.00 94.50 209 ALA A O 1
ATOM 1590 N N . CYS A 1 210 ? 12.565 -2.933 -7.316 1.00 94.31 210 CYS A N 1
ATOM 1591 C CA . CYS A 1 210 ? 11.617 -4.043 -7.193 1.00 94.31 210 CYS A CA 1
ATOM 1592 C C . CYS A 1 210 ? 12.016 -5.206 -8.124 1.00 94.31 210 CYS A C 1
ATOM 1594 O O . CYS A 1 210 ? 11.323 -5.557 -9.078 1.00 94.31 210 CYS A O 1
ATOM 1596 N N . THR A 1 211 ? 13.171 -5.822 -7.873 1.00 93.56 211 THR A N 1
ATOM 1597 C CA . THR A 1 211 ? 13.761 -6.861 -8.738 1.00 93.56 211 THR A CA 1
ATOM 1598 C C . THR A 1 2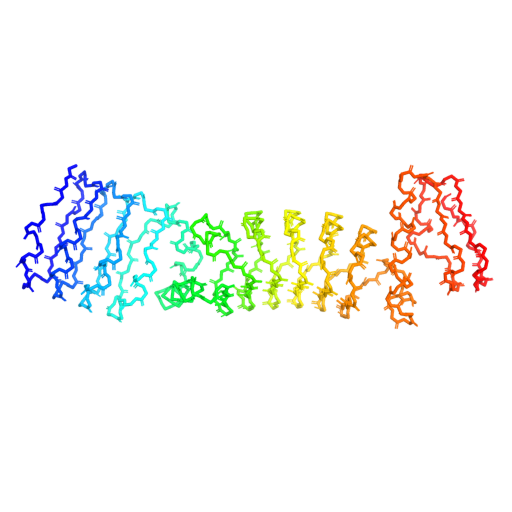11 ? 12.974 -8.177 -8.739 1.00 93.56 211 THR A C 1
ATOM 1600 O O . THR A 1 211 ? 13.120 -8.988 -9.659 1.00 93.56 211 THR A O 1
ATOM 1603 N N . ALA A 1 212 ? 12.115 -8.392 -7.737 1.00 96.38 212 ALA A N 1
ATOM 1604 C CA . ALA A 1 212 ? 11.208 -9.532 -7.663 1.00 96.38 212 ALA A CA 1
ATOM 1605 C C . ALA A 1 212 ? 9.941 -9.381 -8.525 1.00 96.38 212 ALA A C 1
ATOM 1607 O O . ALA A 1 212 ? 9.230 -10.375 -8.707 1.00 96.38 212 ALA A O 1
ATOM 1608 N N . LEU A 1 213 ? 9.683 -8.185 -9.070 1.00 97.69 213 LEU A N 1
ATOM 1609 C CA . LEU A 1 213 ? 8.440 -7.849 -9.755 1.00 97.69 213 LEU A CA 1
ATOM 1610 C C . LEU A 1 213 ? 8.250 -8.704 -11.012 1.00 97.69 213 LEU A C 1
ATOM 1612 O O . LEU A 1 213 ? 9.098 -8.730 -11.904 1.00 97.69 213 LEU A O 1
ATOM 1616 N N . LYS A 1 214 ? 7.120 -9.406 -11.070 1.00 98.00 214 LYS A N 1
ATOM 1617 C CA . LYS A 1 214 ? 6.678 -10.260 -12.181 1.00 98.00 214 LYS A CA 1
ATOM 1618 C C . LYS A 1 214 ? 5.597 -9.586 -13.011 1.00 98.00 214 LYS A C 1
ATOM 1620 O O . LYS A 1 214 ? 5.615 -9.707 -14.238 1.00 98.00 214 LYS A O 1
ATOM 1625 N N . THR A 1 215 ? 4.694 -8.879 -12.340 1.00 98.25 215 THR A N 1
ATOM 1626 C CA . THR A 1 215 ? 3.551 -8.208 -12.949 1.00 98.25 215 THR A CA 1
ATOM 1627 C C . THR A 1 215 ? 3.522 -6.756 -12.508 1.00 98.25 215 THR A C 1
ATOM 1629 O O . THR A 1 215 ? 3.461 -6.471 -11.314 1.00 98.25 215 THR A O 1
ATOM 1632 N N . LEU A 1 216 ? 3.525 -5.851 -13.483 1.00 97.94 216 LEU A N 1
ATOM 1633 C CA . LEU A 1 216 ? 3.241 -4.434 -13.283 1.00 97.94 216 LEU A CA 1
ATOM 1634 C C . LEU A 1 216 ? 2.048 -4.048 -14.154 1.00 97.94 216 LEU A C 1
ATOM 1636 O O . LEU A 1 216 ? 2.102 -4.187 -15.380 1.00 97.94 216 LEU A O 1
ATOM 1640 N N . SER A 1 217 ? 0.975 -3.583 -13.525 1.00 98.06 217 SER A N 1
ATOM 1641 C CA . SER A 1 217 ? -0.222 -3.113 -14.216 1.00 98.06 217 SER A CA 1
ATOM 1642 C C . SER A 1 217 ? -0.466 -1.644 -13.899 1.00 98.06 217 SER A C 1
ATOM 1644 O O . SER A 1 217 ? -0.594 -1.267 -12.738 1.00 98.06 217 SER A O 1
ATOM 1646 N N . LEU A 1 218 ? -0.480 -0.825 -14.946 1.00 97.44 218 LEU A N 1
ATOM 1647 C CA . LEU A 1 218 ? -0.695 0.622 -14.915 1.00 97.44 218 LEU A CA 1
ATOM 1648 C C . LEU A 1 218 ? -1.851 1.003 -15.845 1.00 97.44 218 LEU A C 1
ATOM 1650 O O . LEU A 1 218 ? -1.887 2.117 -16.355 1.00 97.44 218 LEU A O 1
ATOM 1654 N N . THR A 1 219 ? -2.755 0.073 -16.149 1.00 97.62 219 THR A N 1
ATOM 1655 C CA . THR A 1 219 ? -3.811 0.264 -17.150 1.00 97.62 219 THR A CA 1
ATOM 1656 C C . THR A 1 219 ? -4.663 1.478 -16.799 1.00 97.62 219 THR A C 1
ATOM 1658 O O . THR A 1 219 ? -4.972 1.674 -15.631 1.00 97.62 219 THR A O 1
ATOM 1661 N N . ASP A 1 220 ? -5.042 2.282 -17.790 1.00 98.06 220 ASP A N 1
ATOM 1662 C CA . ASP A 1 220 ? -5.885 3.472 -17.612 1.00 98.06 220 ASP A CA 1
ATOM 1663 C C . ASP A 1 220 ? -5.311 4.447 -16.563 1.00 98.06 220 ASP A C 1
ATOM 1665 O O . ASP A 1 220 ? -5.899 4.695 -15.512 1.00 98.06 220 ASP A O 1
ATOM 1669 N N . ASN A 1 221 ? -4.121 4.973 -16.849 1.00 98.25 221 ASN A N 1
ATOM 1670 C CA . ASN A 1 221 ? -3.462 6.036 -16.088 1.00 98.25 221 ASN A CA 1
ATOM 1671 C C . ASN A 1 221 ? -3.053 7.178 -17.042 1.00 98.25 221 ASN A C 1
ATOM 1673 O O . ASN A 1 221 ? -3.426 7.203 -18.214 1.00 98.25 221 ASN A O 1
ATOM 1677 N N . LEU A 1 222 ? -2.269 8.139 -16.552 1.00 97.50 222 LEU A N 1
ATOM 1678 C CA . LEU A 1 222 ? -1.738 9.260 -17.331 1.00 97.50 222 LEU A CA 1
ATOM 1679 C C . LEU A 1 222 ? -0.227 9.114 -17.588 1.00 97.50 222 LEU A C 1
ATOM 1681 O O . LEU A 1 222 ? 0.463 10.109 -17.813 1.00 97.50 222 LEU A O 1
ATOM 1685 N N . VAL A 1 223 ? 0.299 7.882 -17.551 1.00 96.25 223 VAL A N 1
ATOM 1686 C CA . VAL A 1 223 ? 1.739 7.621 -17.633 1.00 96.25 223 VAL A CA 1
ATOM 1687 C C . VAL A 1 223 ? 2.241 7.999 -19.014 1.00 96.25 223 VAL A C 1
ATOM 1689 O O . VAL A 1 223 ? 1.850 7.417 -20.024 1.00 96.25 223 VAL A O 1
ATOM 1692 N N . SER A 1 224 ? 3.138 8.976 -19.047 1.00 92.56 224 SER A N 1
ATOM 1693 C CA . SER A 1 224 ? 3.702 9.495 -20.292 1.00 92.56 224 SER A CA 1
ATOM 1694 C C . SER A 1 224 ? 5.078 8.897 -20.609 1.00 92.56 224 SER A C 1
ATOM 1696 O O . SER A 1 224 ? 5.404 8.656 -21.775 1.00 92.56 224 SER A O 1
ATOM 1698 N N . VAL A 1 225 ? 5.855 8.581 -19.569 1.00 91.69 225 VAL A N 1
ATOM 1699 C CA . VAL A 1 225 ? 7.203 8.012 -19.667 1.00 91.69 225 VAL A CA 1
ATOM 1700 C C . VAL A 1 225 ? 7.346 6.839 -18.700 1.00 91.69 225 VAL A C 1
ATOM 1702 O O . VAL A 1 225 ? 7.016 6.956 -17.518 1.00 91.69 225 VAL A O 1
ATOM 1705 N N . LEU A 1 226 ? 7.871 5.712 -19.188 1.00 93.38 226 LEU A N 1
ATOM 1706 C CA . LEU A 1 226 ? 8.320 4.614 -18.332 1.00 93.38 226 LEU A CA 1
ATOM 1707 C C . LEU A 1 226 ? 9.797 4.818 -17.962 1.00 93.38 226 LEU A C 1
ATOM 1709 O O . LEU A 1 226 ? 10.622 5.036 -18.854 1.00 93.38 226 LEU A O 1
ATOM 1713 N N . PRO A 1 227 ? 10.169 4.716 -16.675 1.00 93.50 227 PRO A N 1
ATOM 1714 C CA . PRO A 1 227 ? 11.545 4.929 -16.248 1.00 93.50 227 PRO A CA 1
ATOM 1715 C C . PRO A 1 227 ? 12.473 3.835 -16.792 1.00 93.50 227 PRO A C 1
ATOM 1717 O O . PRO A 1 227 ? 12.141 2.647 -16.779 1.00 93.50 227 PRO A O 1
ATOM 1720 N N . SER A 1 228 ? 13.680 4.222 -17.223 1.00 92.06 228 SER A N 1
ATOM 1721 C CA . SER A 1 228 ? 14.695 3.295 -17.759 1.00 92.06 228 SER A CA 1
ATOM 1722 C C . SER A 1 228 ? 15.097 2.206 -16.756 1.00 92.06 228 SER A C 1
ATOM 1724 O O . SER A 1 228 ? 15.385 1.071 -17.138 1.00 92.06 228 SER A O 1
ATOM 1726 N N . SER A 1 229 ? 15.030 2.519 -15.461 1.00 93.81 229 SER A N 1
ATOM 1727 C CA . SER A 1 229 ? 15.307 1.597 -14.358 1.00 93.81 229 SER A CA 1
ATOM 1728 C C . SER A 1 229 ? 14.368 0.387 -14.309 1.00 93.81 229 SER A C 1
ATOM 1730 O O . SER A 1 229 ? 14.762 -0.649 -13.780 1.00 93.81 229 SER A O 1
ATOM 1732 N N . LEU A 1 230 ? 13.179 0.443 -14.927 1.00 94.31 230 LEU A N 1
ATOM 1733 C CA . LEU A 1 230 ? 12.289 -0.717 -15.070 1.00 94.31 230 LEU A CA 1
ATOM 1734 C C . LEU A 1 230 ? 12.971 -1.874 -15.830 1.00 94.31 230 LEU A C 1
ATOM 1736 O O . LEU A 1 230 ? 12.618 -3.039 -15.654 1.00 94.31 230 LEU A O 1
ATOM 1740 N N . GLY A 1 231 ? 14.018 -1.584 -16.613 1.00 91.31 231 GLY A N 1
ATOM 1741 C CA . GLY A 1 231 ? 14.890 -2.600 -17.197 1.00 91.31 231 GLY A CA 1
ATOM 1742 C C . GLY A 1 231 ? 15.547 -3.530 -16.162 1.00 91.31 231 GLY A C 1
ATOM 1743 O O . GLY A 1 231 ? 15.816 -4.693 -16.475 1.00 91.31 231 GLY A O 1
ATOM 1744 N N . HIS A 1 232 ? 15.776 -3.074 -14.927 1.00 93.19 232 HIS A N 1
ATOM 1745 C CA . HIS A 1 232 ? 16.372 -3.868 -13.844 1.00 93.19 232 HIS A CA 1
ATOM 1746 C C . HIS A 1 232 ? 15.401 -4.850 -13.175 1.00 93.19 232 HIS A C 1
ATOM 1748 O O . HIS A 1 232 ? 15.849 -5.791 -12.515 1.00 93.19 232 HIS A O 1
ATOM 1754 N N . CYS A 1 233 ? 14.092 -4.726 -13.411 1.00 92.94 233 CYS A N 1
ATOM 1755 C CA . CYS A 1 233 ? 13.096 -5.712 -12.993 1.00 92.94 233 CYS A CA 1
ATOM 1756 C C . CYS A 1 233 ? 13.212 -6.983 -13.855 1.00 92.94 233 CYS A C 1
ATOM 1758 O O . CYS A 1 233 ? 12.406 -7.250 -14.740 1.00 92.94 233 CYS A O 1
ATOM 1760 N N . THR A 1 234 ? 14.263 -7.776 -13.637 1.00 87.81 234 THR A N 1
ATOM 1761 C CA . THR A 1 234 ? 14.626 -8.923 -14.492 1.00 87.81 234 THR A CA 1
ATOM 1762 C C . THR A 1 234 ? 13.597 -10.050 -14.507 1.00 87.81 234 THR A C 1
ATOM 1764 O O . THR A 1 234 ? 13.580 -10.828 -15.460 1.00 87.81 234 THR A O 1
ATOM 1767 N N . LYS A 1 235 ? 12.728 -10.127 -13.492 1.00 95.06 235 LYS A N 1
ATOM 1768 C CA . LYS A 1 235 ? 11.666 -11.136 -13.383 1.00 95.06 235 LYS A CA 1
ATOM 1769 C C . LYS A 1 235 ? 10.339 -10.717 -14.017 1.00 95.06 235 LYS A C 1
ATOM 1771 O O . LYS A 1 235 ? 9.400 -11.512 -13.985 1.00 95.06 235 LYS A O 1
ATOM 1776 N N . ILE A 1 236 ? 10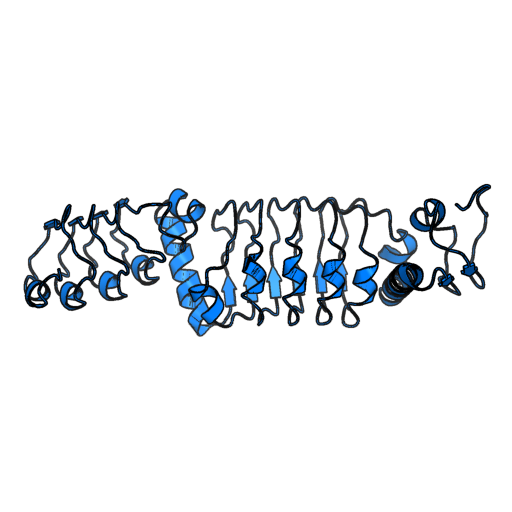.242 -9.516 -14.590 1.00 95.81 236 ILE A N 1
ATOM 1777 C CA . ILE A 1 236 ? 8.981 -9.023 -15.140 1.00 95.81 236 ILE A CA 1
ATOM 1778 C C . ILE A 1 236 ? 8.584 -9.832 -16.380 1.00 95.81 236 ILE A C 1
ATOM 1780 O O . ILE A 1 236 ? 9.349 -9.998 -17.330 1.00 95.81 236 ILE A O 1
ATOM 1784 N N . THR A 1 237 ? 7.368 -10.366 -16.344 1.00 95.25 237 THR A N 1
ATOM 1785 C CA . THR A 1 237 ? 6.783 -11.214 -17.394 1.00 95.25 237 THR A CA 1
ATOM 1786 C C . THR A 1 237 ? 5.523 -10.597 -17.984 1.00 95.25 237 THR A C 1
ATOM 1788 O O . THR A 1 237 ? 5.200 -10.855 -19.140 1.00 95.25 237 THR A O 1
ATOM 1791 N N . SER A 1 238 ? 4.848 -9.736 -17.221 1.00 95.81 238 SER A N 1
ATOM 1792 C CA . SER A 1 238 ? 3.657 -9.016 -17.648 1.00 95.81 238 SER A CA 1
ATOM 1793 C C . SER A 1 238 ? 3.794 -7.535 -17.307 1.00 95.81 238 SER A C 1
ATOM 1795 O O . SER A 1 238 ? 3.900 -7.169 -16.138 1.00 95.81 238 SER A O 1
ATOM 1797 N N . LEU A 1 239 ? 3.741 -6.682 -18.329 1.00 95.88 239 LEU A N 1
ATOM 1798 C CA . LEU A 1 239 ? 3.666 -5.231 -18.190 1.00 95.88 239 LEU A CA 1
ATOM 1799 C C . LEU A 1 239 ? 2.431 -4.735 -18.942 1.00 95.88 239 LEU A C 1
ATOM 1801 O O . LEU A 1 239 ? 2.362 -4.861 -20.165 1.00 95.88 239 LEU A O 1
ATOM 1805 N N . LYS A 1 240 ? 1.457 -4.183 -18.218 1.00 95.25 240 LYS A N 1
ATOM 1806 C CA . LYS A 1 240 ? 0.223 -3.642 -18.798 1.00 95.25 240 LYS A CA 1
ATOM 1807 C C . LYS A 1 240 ? 0.228 -2.123 -18.683 1.00 95.25 240 LYS A C 1
ATOM 1809 O O . LYS A 1 240 ? 0.224 -1.585 -17.584 1.00 95.25 240 LYS A O 1
ATOM 1814 N N . VAL A 1 241 ? 0.239 -1.449 -19.830 1.00 94.69 241 VAL A N 1
ATOM 1815 C CA . VAL A 1 241 ? 0.261 0.024 -19.945 1.00 94.69 241 VAL A CA 1
ATOM 1816 C C . VAL A 1 241 ? -0.809 0.537 -20.917 1.00 94.69 241 VAL A C 1
ATOM 1818 O O . VAL A 1 241 ? -0.718 1.640 -21.452 1.00 94.69 241 VAL A O 1
ATOM 1821 N N . SER A 1 242 ? -1.836 -0.272 -21.195 1.00 93.94 242 SER A N 1
ATOM 1822 C CA . SER A 1 242 ? -2.992 0.145 -21.997 1.00 93.94 242 SER A CA 1
ATOM 1823 C C . SER A 1 242 ? -3.677 1.368 -21.383 1.00 93.94 242 SER A C 1
ATOM 1825 O O . SER A 1 242 ? -3.615 1.562 -20.175 1.00 93.94 242 SER A O 1
ATOM 1827 N N . GLY A 1 243 ? -4.292 2.214 -22.210 1.00 94.06 243 GLY A N 1
ATOM 1828 C CA . GLY A 1 243 ? -4.983 3.411 -21.716 1.00 94.06 243 GLY A CA 1
ATOM 1829 C C . GLY A 1 243 ? -4.068 4.509 -21.162 1.00 94.06 243 GLY A C 1
ATOM 1830 O O . GLY A 1 243 ? -4.550 5.356 -20.428 1.00 94.06 243 GLY A O 1
ATOM 1831 N N . ASN A 1 244 ? -2.771 4.505 -21.499 1.00 95.50 244 ASN A N 1
ATOM 1832 C CA . ASN A 1 244 ? -1.819 5.553 -21.117 1.00 95.50 244 ASN A CA 1
ATOM 1833 C C . ASN A 1 244 ? -1.249 6.289 -22.342 1.00 95.50 244 ASN A C 1
ATOM 1835 O O . ASN A 1 244 ? -1.022 5.643 -23.375 1.00 95.50 244 ASN A O 1
ATOM 1839 N N . PRO A 1 245 ? -0.935 7.593 -22.227 1.00 93.50 245 PRO A N 1
ATOM 1840 C CA . PRO A 1 245 ? -0.278 8.388 -23.266 1.00 93.50 245 PRO A CA 1
ATOM 1841 C C . PRO A 1 245 ? 1.252 8.173 -23.301 1.00 93.50 245 PRO A C 1
ATOM 1843 O O . PRO A 1 245 ? 2.024 9.136 -23.345 1.00 93.50 245 PRO A O 1
ATOM 1846 N N . VAL A 1 246 ? 1.709 6.914 -23.258 1.00 91.12 246 VAL A N 1
ATOM 1847 C CA . VAL A 1 246 ? 3.147 6.594 -23.234 1.00 91.12 246 VAL A CA 1
ATOM 1848 C C . VAL A 1 246 ? 3.780 6.938 -24.579 1.00 91.12 246 VAL A C 1
ATOM 1850 O O . VAL A 1 246 ? 3.408 6.365 -25.598 1.00 91.12 246 VAL A O 1
ATOM 1853 N N . HIS A 1 247 ? 4.765 7.832 -24.571 1.00 85.31 247 HIS A N 1
ATOM 1854 C CA . HIS A 1 247 ? 5.559 8.182 -25.756 1.00 85.31 247 HIS A CA 1
ATOM 1855 C C . HIS A 1 247 ? 7.035 7.774 -25.621 1.00 85.31 247 HIS A C 1
ATOM 1857 O O . HIS A 1 247 ? 7.765 7.751 -26.612 1.00 85.31 247 HIS A O 1
ATOM 1863 N N . SER A 1 248 ? 7.471 7.410 -24.410 1.00 85.88 248 SER A N 1
ATOM 1864 C CA . SER A 1 248 ? 8.800 6.865 -24.142 1.00 85.88 248 SER A CA 1
ATOM 1865 C C . SER A 1 248 ? 8.714 5.696 -23.155 1.00 85.88 248 SER A C 1
ATOM 1867 O O . SER A 1 248 ? 8.218 5.882 -22.039 1.00 85.88 248 SER A O 1
ATOM 1869 N N . PRO A 1 249 ? 9.202 4.489 -23.500 1.00 88.19 249 PRO A N 1
ATOM 1870 C CA . PRO A 1 249 ? 9.784 4.065 -24.779 1.00 88.19 249 PRO A CA 1
ATOM 1871 C C . PRO A 1 249 ? 8.830 4.139 -25.986 1.00 88.19 249 PRO A C 1
ATOM 1873 O O . PRO A 1 249 ? 7.621 4.259 -25.800 1.00 88.19 249 PRO A O 1
ATOM 1876 N N . PRO A 1 250 ? 9.348 3.998 -27.222 1.00 83.44 250 PRO A N 1
ATOM 1877 C CA . PRO A 1 250 ? 8.534 3.940 -28.432 1.00 83.44 250 PRO A CA 1
ATOM 1878 C C . PRO A 1 250 ? 7.408 2.906 -28.382 1.00 83.44 250 PRO A C 1
ATOM 1880 O O . PRO A 1 250 ? 7.623 1.745 -28.020 1.00 83.44 250 PRO A O 1
ATOM 1883 N N . ASP A 1 251 ? 6.240 3.283 -28.904 1.00 82.81 251 ASP A N 1
ATOM 1884 C CA . ASP A 1 251 ? 5.052 2.424 -28.987 1.00 82.81 251 ASP A CA 1
ATOM 1885 C C . ASP A 1 251 ? 5.310 1.079 -29.689 1.00 82.81 251 ASP A C 1
ATOM 1887 O O . ASP A 1 251 ? 4.701 0.062 -29.346 1.00 82.81 251 ASP A O 1
ATOM 1891 N N . VAL A 1 252 ? 6.235 1.033 -30.659 1.00 82.38 252 VAL A N 1
ATOM 1892 C CA . VAL A 1 252 ? 6.618 -0.216 -31.341 1.00 82.38 252 VAL A CA 1
ATOM 1893 C C . VAL A 1 252 ? 7.184 -1.251 -30.364 1.00 82.38 252 VAL A C 1
ATOM 1895 O O . VAL A 1 252 ? 6.868 -2.435 -30.480 1.00 82.38 252 VAL A O 1
ATOM 1898 N N . LEU A 1 253 ? 7.966 -0.818 -29.372 1.00 85.38 253 LEU A N 1
ATOM 1899 C CA . LEU A 1 253 ? 8.546 -1.703 -28.362 1.00 85.38 253 LEU A CA 1
ATOM 1900 C C . LEU A 1 253 ? 7.518 -2.116 -27.310 1.00 85.38 253 LEU A C 1
ATOM 1902 O O . LEU A 1 253 ? 7.600 -3.224 -26.791 1.00 85.38 253 LEU A O 1
ATOM 1906 N N . ILE A 1 254 ? 6.551 -1.245 -27.022 1.00 85.50 254 ILE A N 1
ATOM 1907 C CA . ILE A 1 254 ? 5.516 -1.487 -26.015 1.00 85.50 254 ILE A CA 1
ATOM 1908 C C . ILE A 1 254 ? 4.429 -2.429 -26.547 1.00 85.50 254 ILE A C 1
ATOM 1910 O O . ILE A 1 254 ? 4.014 -3.349 -25.847 1.00 85.50 254 ILE A O 1
ATOM 1914 N N . ARG A 1 255 ? 3.945 -2.199 -27.774 1.00 82.56 255 ARG A N 1
ATOM 1915 C CA . ARG A 1 255 ? 2.716 -2.833 -28.290 1.00 82.56 255 ARG A CA 1
ATOM 1916 C C . ARG A 1 255 ? 2.954 -3.874 -29.379 1.00 82.56 255 ARG A C 1
ATOM 1918 O O . ARG A 1 255 ? 2.119 -4.755 -29.552 1.00 82.56 255 ARG A O 1
ATOM 1925 N N . LYS A 1 256 ? 4.044 -3.764 -30.149 1.00 84.94 256 LYS A N 1
ATOM 1926 C CA . LYS A 1 256 ? 4.279 -4.599 -31.347 1.00 84.94 256 LYS A CA 1
ATOM 1927 C C . LYS A 1 256 ? 5.368 -5.657 -31.167 1.00 84.94 256 LYS A C 1
ATOM 1929 O O . LYS A 1 256 ? 5.523 -6.519 -32.031 1.00 84.94 256 LYS A O 1
ATOM 1934 N N . ARG A 1 257 ? 6.142 -5.601 -30.082 1.00 86.44 257 ARG A N 1
ATOM 1935 C CA . ARG A 1 257 ? 7.243 -6.533 -29.802 1.00 86.44 257 ARG A CA 1
ATOM 1936 C C . ARG A 1 257 ? 7.020 -7.263 -28.472 1.00 86.44 257 ARG A C 1
ATOM 1938 O O . ARG A 1 257 ? 6.341 -6.739 -27.594 1.00 86.44 257 ARG A O 1
ATOM 1945 N N . PRO A 1 258 ? 7.611 -8.456 -28.292 1.00 89.94 258 PRO A N 1
ATOM 1946 C CA . PRO A 1 258 ? 7.615 -9.134 -27.000 1.00 89.94 258 PRO A CA 1
ATOM 1947 C C . PRO A 1 258 ? 8.323 -8.310 -25.914 1.00 89.94 258 PRO A C 1
ATOM 1949 O O . PRO A 1 258 ? 9.351 -7.685 -26.183 1.00 89.94 258 PRO A O 1
ATOM 1952 N N . LEU A 1 259 ? 7.843 -8.407 -24.670 1.00 91.00 259 LEU A N 1
ATOM 1953 C CA . LEU A 1 259 ? 8.354 -7.672 -23.501 1.00 91.00 259 LEU A CA 1
ATOM 1954 C C . LEU A 1 259 ? 9.893 -7.667 -23.345 1.00 91.00 259 LEU A C 1
ATOM 1956 O O . LEU A 1 259 ? 10.440 -6.607 -23.040 1.00 91.00 259 LEU A O 1
ATOM 1960 N N . PRO A 1 260 ? 10.642 -8.763 -23.601 1.00 90.56 260 PRO A N 1
ATOM 1961 C CA . PRO A 1 260 ? 12.103 -8.735 -23.507 1.00 90.56 260 PRO A CA 1
ATOM 1962 C C . PRO A 1 260 ? 12.786 -7.662 -24.368 1.00 90.56 260 PRO A C 1
ATOM 1964 O O . PRO A 1 260 ? 13.845 -7.167 -23.985 1.00 90.56 260 PRO A O 1
ATOM 1967 N N . TRP A 1 261 ? 12.193 -7.267 -25.501 1.00 90.12 261 TRP A N 1
ATOM 1968 C CA . TRP A 1 261 ? 12.725 -6.198 -26.355 1.00 90.12 261 TRP A CA 1
ATOM 1969 C C . TRP A 1 261 ? 12.618 -4.833 -25.680 1.00 90.12 261 TRP A C 1
ATOM 1971 O O . TRP A 1 261 ? 13.594 -4.083 -25.663 1.00 90.12 261 TRP A O 1
ATOM 1981 N N . LEU A 1 262 ? 11.467 -4.550 -25.065 1.00 92.12 262 LEU A N 1
ATOM 1982 C CA . LEU A 1 262 ? 11.248 -3.347 -24.267 1.00 92.12 262 LEU A CA 1
ATOM 1983 C C . LEU A 1 262 ? 12.220 -3.286 -23.083 1.00 92.12 262 LEU A C 1
ATOM 1985 O O . LEU A 1 262 ? 12.860 -2.264 -22.860 1.00 92.12 262 LEU A O 1
ATOM 1989 N N . LEU A 1 263 ? 12.392 -4.392 -22.354 1.00 92.06 263 LEU A N 1
ATOM 1990 C CA . LEU A 1 263 ? 13.325 -4.439 -21.223 1.00 92.06 263 LEU A CA 1
ATOM 1991 C C . LEU A 1 263 ? 14.775 -4.245 -21.664 1.00 92.06 263 LEU A C 1
ATOM 1993 O O . LEU A 1 263 ? 15.540 -3.576 -20.975 1.00 92.06 263 LEU A O 1
ATOM 1997 N N . ARG A 1 264 ? 15.166 -4.806 -22.814 1.00 91.31 264 ARG A N 1
ATOM 1998 C CA . ARG A 1 264 ? 16.506 -4.606 -23.373 1.00 91.31 264 ARG A CA 1
ATOM 1999 C C . ARG A 1 264 ? 16.744 -3.139 -23.731 1.00 91.31 264 ARG A C 1
ATOM 2001 O O . ARG A 1 264 ? 17.809 -2.620 -23.409 1.00 91.31 264 ARG A O 1
ATOM 2008 N N . TYR A 1 265 ? 15.750 -2.475 -24.322 1.00 92.12 265 TYR A N 1
ATOM 2009 C CA . TYR A 1 265 ? 15.791 -1.036 -24.584 1.00 92.12 265 TYR A CA 1
ATOM 2010 C C . TYR A 1 265 ? 15.962 -0.231 -23.293 1.00 92.12 265 TYR A C 1
ATOM 2012 O O . TYR A 1 265 ? 16.897 0.555 -23.178 1.00 92.12 265 TYR A O 1
ATOM 2020 N N . LEU A 1 266 ? 15.113 -0.478 -22.292 1.00 92.94 266 LEU A N 1
ATOM 2021 C CA . LEU A 1 266 ? 15.159 0.215 -21.002 1.00 92.94 266 LEU A CA 1
ATOM 2022 C C . LEU A 1 266 ? 16.509 0.019 -20.290 1.00 92.94 266 LEU A C 1
ATOM 2024 O O . LEU A 1 266 ? 17.088 0.991 -19.815 1.00 92.94 266 LEU A O 1
ATOM 2028 N N . ARG A 1 267 ? 17.069 -1.200 -20.299 1.00 92.50 267 ARG A N 1
ATOM 2029 C CA . ARG A 1 267 ? 18.415 -1.483 -19.762 1.00 92.50 267 ARG A CA 1
ATOM 2030 C C . ARG A 1 267 ? 19.504 -0.707 -20.489 1.00 92.50 267 ARG A C 1
ATOM 2032 O O . ARG A 1 267 ? 20.358 -0.124 -19.834 1.00 92.50 267 ARG A O 1
ATOM 2039 N N . ALA A 1 268 ? 19.477 -0.682 -21.821 1.00 90.44 268 ALA A N 1
ATOM 2040 C CA . ALA A 1 268 ? 20.444 0.084 -22.604 1.00 90.44 268 ALA A CA 1
ATOM 2041 C C . ALA A 1 268 ? 20.339 1.588 -22.308 1.00 90.44 268 ALA A C 1
ATOM 2043 O O . ALA A 1 268 ? 21.355 2.256 -22.126 1.00 90.44 268 ALA A O 1
ATOM 2044 N N . ARG A 1 269 ? 19.108 2.103 -22.190 1.00 90.06 269 ARG A N 1
ATOM 2045 C CA . ARG A 1 269 ? 18.827 3.494 -21.810 1.00 90.06 269 ARG A CA 1
ATOM 2046 C C . ARG A 1 269 ? 19.281 3.827 -20.395 1.00 90.06 269 ARG A C 1
ATOM 2048 O O . ARG A 1 269 ? 19.686 4.956 -20.147 1.00 90.06 269 ARG A O 1
ATOM 2055 N N . HIS A 1 270 ? 19.196 2.880 -19.470 1.00 89.38 270 HIS A N 1
ATOM 2056 C CA . HIS A 1 270 ? 19.667 3.080 -18.108 1.00 89.38 270 HIS A CA 1
ATOM 2057 C C . HIS A 1 270 ? 21.199 3.043 -18.045 1.00 89.38 270 HIS A C 1
ATOM 2059 O O . HIS A 1 270 ? 21.812 3.974 -17.539 1.00 89.38 270 HIS A O 1
ATOM 2065 N N . ALA A 1 271 ? 21.827 2.036 -18.659 1.00 88.56 271 ALA A N 1
ATOM 2066 C CA . ALA A 1 271 ? 23.283 1.894 -18.711 1.00 88.56 271 ALA A CA 1
ATOM 2067 C C . ALA A 1 271 ? 23.984 3.066 -19.425 1.00 88.56 271 ALA A C 1
ATOM 2069 O O . ALA A 1 271 ? 25.138 3.382 -19.123 1.00 88.56 271 ALA A O 1
ATOM 2070 N N . SER A 1 272 ? 23.304 3.739 -20.361 1.00 89.00 272 SER A N 1
ATOM 2071 C CA . SER A 1 272 ? 23.853 4.927 -21.018 1.00 89.00 272 SER A CA 1
ATOM 2072 C C . SER A 1 272 ? 24.005 6.121 -20.074 1.00 89.00 272 SER A C 1
ATOM 2074 O O . SER A 1 272 ? 24.825 6.985 -20.361 1.00 89.00 272 SER A O 1
ATOM 2076 N N . LEU A 1 273 ? 23.252 6.177 -18.965 1.00 85.31 273 LEU A N 1
ATOM 2077 C CA . LEU A 1 273 ? 23.370 7.254 -17.971 1.00 85.31 273 LEU A CA 1
ATOM 2078 C C . LEU A 1 273 ? 24.740 7.245 -17.278 1.00 85.31 273 LEU A C 1
ATOM 2080 O O . LEU A 1 273 ? 25.261 8.303 -16.948 1.00 85.31 273 LEU A O 1
ATOM 2084 N N . GLU A 1 274 ? 25.333 6.064 -17.091 1.00 85.56 274 GLU A N 1
ATOM 2085 C CA . GLU A 1 274 ? 26.649 5.909 -16.459 1.00 85.56 274 GLU A CA 1
ATOM 2086 C C . GLU A 1 274 ? 27.781 5.866 -17.490 1.00 85.56 274 GLU A C 1
ATOM 2088 O O . GLU A 1 274 ? 28.825 6.490 -17.319 1.00 85.56 274 GLU A O 1
ATOM 2093 N N . SER A 1 275 ? 27.582 5.120 -18.580 1.00 87.81 275 SER A N 1
ATOM 2094 C CA . SER A 1 275 ? 28.641 4.853 -19.562 1.00 87.81 275 SER A CA 1
ATOM 2095 C C . SER A 1 275 ? 28.793 5.932 -20.633 1.00 87.81 275 SER A C 1
ATOM 2097 O O . SER A 1 275 ? 29.777 5.914 -21.370 1.00 87.81 275 SER A O 1
ATOM 2099 N N . GLN A 1 276 ? 27.804 6.821 -20.779 1.00 87.12 276 GLN A N 1
ATOM 2100 C CA . GLN A 1 276 ? 27.656 7.735 -21.917 1.00 87.12 276 GLN A CA 1
ATOM 2101 C C . GLN A 1 276 ? 27.601 7.028 -23.286 1.00 87.12 276 GLN A C 1
ATOM 2103 O O . GLN A 1 276 ? 27.701 7.671 -24.330 1.00 87.12 276 GLN A O 1
ATOM 2108 N N . VAL A 1 277 ? 27.441 5.702 -23.316 1.00 88.62 277 VAL A N 1
ATOM 2109 C CA . VAL A 1 277 ? 27.310 4.917 -24.545 1.00 88.62 277 VAL A CA 1
ATOM 2110 C C . VAL A 1 277 ? 25.903 4.351 -24.604 1.00 88.62 277 VAL A C 1
ATOM 2112 O O . VAL A 1 277 ? 25.521 3.510 -23.792 1.00 88.62 277 VAL A O 1
ATOM 2115 N N . LEU A 1 278 ? 25.128 4.778 -25.596 1.00 88.75 278 LEU A N 1
ATOM 2116 C CA . LEU A 1 278 ? 23.808 4.225 -25.852 1.00 88.75 278 LEU A CA 1
ATOM 2117 C C . LEU A 1 278 ? 23.884 3.190 -26.973 1.00 88.75 278 LEU A C 1
ATOM 2119 O O . LEU A 1 278 ? 24.034 3.521 -28.148 1.00 88.75 278 LEU A O 1
ATOM 2123 N N . SER A 1 279 ? 23.767 1.916 -26.595 1.00 89.56 279 SER A N 1
ATOM 2124 C CA . SER A 1 279 ? 23.753 0.797 -27.537 1.00 89.56 279 SER A CA 1
ATOM 2125 C C . SER A 1 279 ? 22.331 0.311 -27.803 1.00 89.56 279 SER A C 1
ATOM 2127 O O . SER A 1 279 ? 21.727 -0.365 -26.974 1.00 89.56 279 SER A O 1
ATOM 2129 N N . LEU A 1 280 ? 21.803 0.630 -28.983 1.00 87.81 280 LEU A N 1
ATOM 2130 C CA . LEU A 1 280 ? 20.485 0.203 -29.463 1.00 87.81 280 LEU A CA 1
ATOM 2131 C C . LEU A 1 280 ? 20.622 -0.715 -30.685 1.00 87.81 280 LEU A C 1
ATOM 2133 O O . LEU A 1 280 ? 19.852 -0.637 -31.640 1.00 87.81 280 LEU A O 1
ATOM 2137 N N . ILE A 1 281 ? 21.613 -1.602 -30.651 1.00 87.31 281 ILE A N 1
ATOM 2138 C CA . ILE A 1 281 ? 21.948 -2.514 -31.748 1.00 87.31 281 ILE A CA 1
ATOM 2139 C C . ILE A 1 281 ? 20.874 -3.591 -31.899 1.00 87.31 281 ILE A C 1
ATOM 2141 O O . ILE A 1 281 ? 20.485 -4.225 -30.917 1.00 87.31 281 ILE A O 1
ATOM 2145 N N . SER A 1 282 ? 20.431 -3.855 -33.129 1.00 86.88 282 SER A N 1
ATOM 2146 C CA . SER A 1 282 ? 19.472 -4.932 -33.420 1.00 86.88 282 SER A CA 1
ATOM 2147 C C . SER A 1 282 ? 18.167 -4.831 -32.624 1.00 86.88 282 SER A C 1
ATOM 2149 O O . SER A 1 282 ? 17.635 -5.853 -32.185 1.00 86.88 282 SER A O 1
ATOM 2151 N N . MET A 1 283 ? 17.659 -3.615 -32.396 1.00 83.56 283 MET A N 1
ATOM 2152 C CA . MET A 1 283 ? 16.404 -3.344 -31.675 1.00 83.56 283 MET A CA 1
ATOM 2153 C C . MET A 1 283 ? 15.169 -3.366 -32.585 1.00 83.56 283 MET A C 1
ATOM 2155 O O . MET A 1 283 ? 14.047 -3.360 -32.079 1.00 83.56 283 MET A O 1
ATOM 2159 N N . GLY A 1 284 ? 15.361 -3.468 -33.906 1.00 81.81 284 GLY A N 1
ATOM 2160 C CA . GLY A 1 284 ? 14.276 -3.498 -34.887 1.00 81.81 284 GLY A CA 1
ATOM 2161 C C . GLY A 1 284 ? 13.479 -2.194 -34.900 1.00 81.81 284 GLY A C 1
ATOM 2162 O O . GLY A 1 284 ? 12.253 -2.235 -35.029 1.00 81.81 284 GLY A O 1
ATOM 2163 N N . LEU A 1 285 ? 14.172 -1.074 -34.669 1.00 82.94 285 LEU A N 1
ATOM 2164 C CA . LEU A 1 285 ? 13.626 0.280 -34.713 1.00 82.94 285 LEU A CA 1
ATOM 2165 C C . LEU A 1 285 ? 13.448 0.709 -36.174 1.00 82.94 285 LEU A C 1
ATOM 2167 O O . LEU A 1 285 ? 14.369 0.523 -36.969 1.00 82.94 285 LEU A O 1
ATOM 2171 N N . SER A 1 286 ? 12.286 1.274 -36.510 1.00 82.94 286 SER A N 1
ATOM 2172 C CA . SER A 1 286 ? 12.018 1.884 -37.824 1.00 82.94 286 SER A CA 1
ATOM 2173 C C . SER A 1 286 ? 12.443 3.348 -37.896 1.00 82.94 286 SER A C 1
ATOM 2175 O O . SER A 1 286 ? 12.759 3.842 -38.973 1.00 82.94 286 SER A O 1
ATOM 2177 N N . ASP A 1 287 ? 12.472 4.009 -36.740 1.00 82.50 287 ASP A N 1
ATOM 2178 C CA . ASP A 1 287 ? 12.764 5.427 -36.563 1.00 82.50 287 ASP A CA 1
ATOM 2179 C C . ASP A 1 287 ? 13.547 5.615 -35.261 1.00 82.50 287 ASP A C 1
ATOM 2181 O O . ASP A 1 287 ? 13.490 4.767 -34.358 1.00 82.50 287 ASP A O 1
ATOM 2185 N N . ILE A 1 288 ? 14.279 6.726 -35.146 1.00 80.81 288 ILE A N 1
ATOM 2186 C CA . ILE A 1 288 ? 14.975 7.051 -33.900 1.00 80.81 288 ILE A CA 1
ATOM 2187 C C . ILE A 1 288 ? 13.935 7.444 -32.834 1.00 80.81 288 ILE A C 1
ATOM 2189 O O . ILE A 1 288 ? 13.118 8.333 -33.081 1.00 80.81 288 ILE A O 1
ATOM 2193 N N . PRO A 1 289 ? 13.956 6.814 -31.645 1.00 80.75 289 PRO A N 1
ATOM 2194 C CA . PRO A 1 289 ? 13.052 7.147 -30.547 1.00 80.75 289 PRO A CA 1
ATOM 2195 C C . PRO A 1 289 ? 13.111 8.631 -30.160 1.00 80.75 289 PRO A C 1
ATOM 2197 O O . PRO A 1 289 ? 14.200 9.193 -30.041 1.00 80.75 289 PRO A O 1
ATOM 2200 N N . GLN A 1 290 ? 11.963 9.265 -29.895 1.00 77.06 290 GLN A N 1
ATOM 2201 C CA . GLN A 1 290 ? 11.925 10.683 -29.503 1.00 77.06 290 GLN A CA 1
ATOM 2202 C C . GLN A 1 290 ? 12.732 10.975 -28.230 1.00 77.06 290 GLN A C 1
ATOM 2204 O O . GLN A 1 290 ? 13.367 12.022 -28.129 1.00 77.06 290 GLN A O 1
ATOM 2209 N N . ASP A 1 291 ? 12.775 10.035 -27.285 1.00 77.69 291 ASP A N 1
ATOM 2210 C CA . ASP A 1 291 ? 13.565 10.156 -26.058 1.00 77.69 291 ASP A CA 1
ATOM 2211 C C . ASP A 1 291 ? 15.081 10.051 -26.286 1.00 77.69 291 ASP A C 1
ATOM 2213 O O . ASP A 1 291 ? 15.847 10.407 -25.394 1.00 77.69 291 ASP A O 1
ATOM 2217 N N . VAL A 1 292 ? 15.516 9.573 -27.457 1.00 78.81 292 VAL A N 1
ATOM 2218 C CA . VAL A 1 292 ? 16.916 9.610 -27.910 1.00 78.81 292 VAL A CA 1
ATOM 2219 C C . VAL A 1 292 ? 17.207 10.910 -28.657 1.00 78.81 292 VAL A C 1
ATOM 2221 O O . VAL A 1 292 ? 18.283 11.473 -28.496 1.00 78.81 292 VAL A O 1
ATOM 2224 N N . LEU A 1 293 ? 16.245 11.427 -29.426 1.00 75.31 293 LEU A N 1
ATOM 2225 C CA . LEU A 1 293 ? 16.388 12.705 -30.137 1.00 75.31 293 LEU A CA 1
ATOM 2226 C C . LEU A 1 293 ? 16.487 13.906 -29.198 1.00 75.31 293 LEU A C 1
ATOM 2228 O O . LEU A 1 293 ? 17.217 14.846 -29.490 1.00 75.31 293 LEU A O 1
ATOM 2232 N N . GLY A 1 294 ? 15.783 13.859 -28.065 1.00 68.62 294 GLY A N 1
ATOM 2233 C CA . GLY A 1 294 ? 15.841 14.892 -27.029 1.00 68.62 294 GLY A CA 1
ATOM 2234 C C . GLY A 1 294 ? 17.094 14.856 -26.146 1.00 68.62 294 GLY A C 1
ATOM 2235 O O . GLY A 1 294 ? 17.173 15.629 -25.194 1.00 68.62 294 GLY A O 1
ATOM 2236 N N . MET A 1 295 ? 18.057 13.963 -26.401 1.00 71.25 295 MET A N 1
ATOM 2237 C CA . MET A 1 295 ? 19.299 13.891 -25.627 1.00 71.25 295 MET A CA 1
ATOM 2238 C C . MET A 1 295 ? 20.274 14.986 -26.046 1.00 71.25 295 MET A C 1
ATOM 2240 O O . MET A 1 295 ? 21.112 14.771 -26.913 1.00 71.25 295 MET A O 1
ATOM 2244 N N . THR A 1 296 ? 20.196 16.149 -25.410 1.00 58.41 296 THR A N 1
ATOM 2245 C CA . THR A 1 296 ? 21.116 17.261 -25.692 1.00 58.41 296 THR A CA 1
ATOM 2246 C C . THR A 1 296 ? 22.465 17.124 -24.978 1.00 58.41 296 THR A C 1
ATOM 2248 O O . THR A 1 296 ? 23.443 17.725 -25.406 1.00 58.41 296 THR A O 1
ATOM 2251 N N . GLU A 1 297 ? 22.553 16.329 -23.903 1.00 61.72 297 GLU A N 1
ATOM 2252 C CA . GLU A 1 297 ? 23.785 16.113 -23.130 1.00 61.72 297 GLU A CA 1
ATOM 2253 C C . GLU A 1 297 ? 23.857 14.668 -22.591 1.00 61.72 297 GLU A C 1
ATOM 2255 O O . GLU A 1 297 ? 22.845 14.085 -22.200 1.00 61.72 297 GLU A O 1
ATOM 2260 N N . GLY A 1 298 ? 25.059 14.075 -22.553 1.00 68.25 298 GLY A N 1
ATOM 2261 C CA . GLY A 1 298 ? 25.334 12.844 -21.791 1.00 68.25 298 GLY A CA 1
ATOM 2262 C C . GLY A 1 298 ? 25.536 11.542 -22.578 1.00 68.25 298 GLY A C 1
ATOM 2263 O O . GLY A 1 298 ? 25.963 10.561 -21.978 1.00 68.25 298 GLY A O 1
ATOM 2264 N N . VAL A 1 299 ? 25.314 11.504 -23.897 1.00 77.19 299 VAL A N 1
ATOM 2265 C CA . VAL A 1 299 ? 25.667 10.340 -24.739 1.00 77.19 299 VAL A CA 1
ATOM 2266 C C . VAL A 1 299 ? 26.792 10.717 -25.702 1.00 77.19 299 VAL A C 1
ATOM 2268 O O . VAL A 1 299 ? 26.596 11.497 -26.624 1.00 77.19 299 VAL A O 1
ATOM 2271 N N . SER A 1 300 ? 27.982 10.147 -25.501 1.00 82.38 300 SER A N 1
ATOM 2272 C CA . SER A 1 300 ? 29.166 10.354 -26.349 1.00 82.38 300 SER A CA 1
ATOM 2273 C C . SER A 1 300 ? 29.253 9.368 -27.517 1.00 82.38 300 SER A C 1
ATOM 2275 O O . SER A 1 300 ? 29.928 9.640 -28.510 1.00 82.38 300 SER A O 1
ATOM 2277 N N . LYS A 1 301 ? 28.585 8.210 -27.418 1.00 85.75 301 LYS A N 1
ATOM 2278 C CA . LYS A 1 301 ? 28.519 7.208 -28.493 1.00 85.75 301 LYS A CA 1
ATOM 2279 C C . LYS A 1 301 ? 27.114 6.634 -28.616 1.00 85.75 301 LYS A C 1
ATOM 2281 O O . LYS A 1 301 ? 26.592 6.068 -27.659 1.00 85.75 301 LYS A O 1
ATOM 2286 N N . LEU A 1 302 ? 26.548 6.707 -29.817 1.00 86.81 302 LEU A N 1
ATOM 2287 C CA . LEU A 1 302 ? 25.245 6.141 -30.157 1.00 86.81 302 LEU A CA 1
ATOM 2288 C C . LEU A 1 302 ? 25.423 5.018 -31.187 1.00 86.81 302 LEU A C 1
ATOM 2290 O O . LEU A 1 302 ? 25.885 5.255 -32.300 1.00 86.81 302 LEU A O 1
ATOM 2294 N N . LEU A 1 303 ? 25.078 3.785 -30.810 1.00 88.12 303 LEU A N 1
ATOM 2295 C CA . LEU A 1 303 ? 25.200 2.605 -31.672 1.00 88.12 303 LEU A CA 1
ATOM 2296 C C . LEU A 1 303 ? 23.810 2.160 -32.138 1.00 88.12 303 LEU A C 1
ATOM 2298 O O . LEU A 1 303 ? 23.030 1.627 -31.349 1.00 88.12 303 LEU A O 1
ATOM 2302 N N . LEU A 1 304 ? 23.518 2.369 -33.423 1.00 86.44 304 LEU A N 1
ATOM 2303 C CA . LEU A 1 304 ? 22.224 2.073 -34.058 1.00 86.44 304 LEU A CA 1
ATOM 2304 C C . LEU A 1 304 ? 22.310 0.993 -35.148 1.00 86.44 304 LEU A C 1
ATOM 2306 O O . LEU A 1 304 ? 21.348 0.794 -35.890 1.00 86.44 304 LEU A O 1
ATOM 2310 N N . ASN A 1 305 ? 23.438 0.293 -35.276 1.00 86.62 305 ASN A N 1
ATOM 2311 C CA . ASN A 1 305 ? 23.612 -0.714 -36.322 1.00 86.62 305 ASN A CA 1
ATOM 2312 C C . ASN A 1 305 ? 22.598 -1.869 -36.200 1.00 86.62 305 ASN A C 1
ATOM 2314 O O . ASN A 1 305 ? 22.119 -2.198 -35.113 1.00 86.62 305 ASN A O 1
ATOM 2318 N N . CYS A 1 306 ? 22.292 -2.493 -37.342 1.00 86.38 306 CYS A N 1
ATOM 2319 C CA . CYS A 1 306 ? 21.351 -3.615 -37.461 1.00 86.38 306 CYS A CA 1
ATOM 2320 C C . CYS A 1 306 ? 19.890 -3.278 -37.081 1.00 86.38 306 CYS A C 1
ATOM 2322 O O . CYS A 1 306 ? 19.162 -4.146 -36.607 1.00 86.38 306 CYS A O 1
ATOM 2324 N N . ASN A 1 307 ? 19.456 -2.032 -37.289 1.00 85.50 307 ASN A N 1
ATOM 2325 C CA . ASN A 1 307 ? 18.046 -1.624 -37.230 1.00 85.50 307 ASN A CA 1
ATOM 2326 C C . ASN A 1 307 ? 17.475 -1.382 -38.638 1.00 85.50 307 ASN A C 1
ATOM 2328 O O . ASN A 1 307 ? 18.224 -1.356 -39.610 1.00 85.50 307 ASN A O 1
ATOM 2332 N N . ASP A 1 308 ? 16.165 -1.150 -38.722 1.00 84.88 308 ASP A N 1
ATOM 2333 C CA . ASP A 1 308 ? 15.421 -0.909 -39.966 1.00 84.88 308 ASP A CA 1
ATOM 2334 C C . ASP A 1 308 ? 15.119 0.594 -40.156 1.00 84.88 308 ASP A C 1
ATOM 2336 O O . ASP A 1 308 ? 14.028 0.967 -40.594 1.00 84.88 308 ASP A O 1
ATOM 2340 N N . LEU A 1 309 ? 16.065 1.459 -39.765 1.00 83.56 309 LEU A N 1
ATOM 2341 C CA . LEU A 1 309 ? 15.901 2.916 -39.784 1.00 83.56 309 LEU A CA 1
ATOM 2342 C C . LEU A 1 309 ? 15.762 3.418 -41.224 1.00 83.56 309 LEU A C 1
ATOM 2344 O O . LEU A 1 309 ? 16.645 3.171 -42.047 1.00 83.56 309 LEU A O 1
ATOM 2348 N N . ARG A 1 310 ? 14.660 4.111 -41.523 1.00 79.00 310 ARG A N 1
ATOM 2349 C CA . ARG A 1 310 ? 14.381 4.618 -42.879 1.00 79.00 310 ARG A CA 1
ATOM 2350 C C . ARG A 1 310 ? 14.912 6.025 -43.098 1.00 79.00 310 ARG A C 1
ATOM 2352 O O . ARG A 1 310 ? 15.560 6.258 -44.110 1.00 79.00 310 ARG A O 1
ATOM 2359 N N . ASP A 1 311 ? 14.693 6.901 -42.123 1.00 73.31 311 ASP A N 1
ATOM 2360 C CA . ASP A 1 311 ? 15.134 8.291 -42.148 1.00 73.31 311 ASP A CA 1
ATOM 2361 C C . ASP A 1 311 ? 15.917 8.618 -40.871 1.00 73.31 311 ASP A C 1
ATOM 2363 O O . ASP A 1 311 ? 15.551 8.216 -39.761 1.00 73.31 311 ASP A O 1
ATOM 2367 N N . LEU A 1 312 ? 17.025 9.343 -41.033 1.00 72.94 312 LEU A N 1
ATOM 2368 C CA . LEU A 1 312 ? 17.761 9.942 -39.924 1.00 72.94 312 LEU A CA 1
ATOM 2369 C C . LEU A 1 312 ? 17.313 11.405 -39.814 1.00 72.94 312 LEU A C 1
ATOM 2371 O O . LEU A 1 312 ? 17.346 12.109 -40.821 1.00 72.94 312 LEU A O 1
ATOM 2375 N N . PRO A 1 313 ? 16.886 11.877 -38.634 1.00 73.19 313 PRO A N 1
ATOM 2376 C CA . PRO A 1 313 ? 16.506 13.270 -38.461 1.00 73.19 313 PRO A CA 1
ATOM 2377 C C . PRO A 1 313 ? 17.712 14.196 -38.632 1.00 73.19 313 PRO A C 1
ATOM 2379 O O . PRO A 1 313 ? 18.841 13.831 -38.306 1.00 73.19 313 PRO A O 1
ATOM 2382 N N . ASP A 1 314 ? 17.447 15.424 -39.081 1.00 67.06 314 ASP A N 1
ATOM 2383 C CA . ASP A 1 314 ? 18.475 16.437 -39.367 1.00 67.06 314 ASP A CA 1
ATOM 2384 C C . ASP A 1 314 ? 19.320 16.820 -38.139 1.00 67.06 314 ASP A C 1
ATOM 2386 O O . ASP A 1 314 ? 2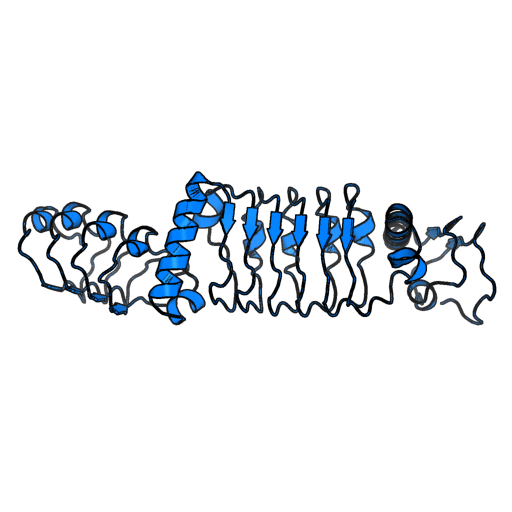0.419 17.360 -38.278 1.00 67.06 314 ASP A O 1
ATOM 2390 N N . ARG A 1 315 ? 18.808 16.566 -36.925 1.00 63.34 315 ARG A N 1
ATOM 2391 C CA . ARG A 1 315 ? 19.510 16.770 -35.653 1.00 63.34 315 ARG 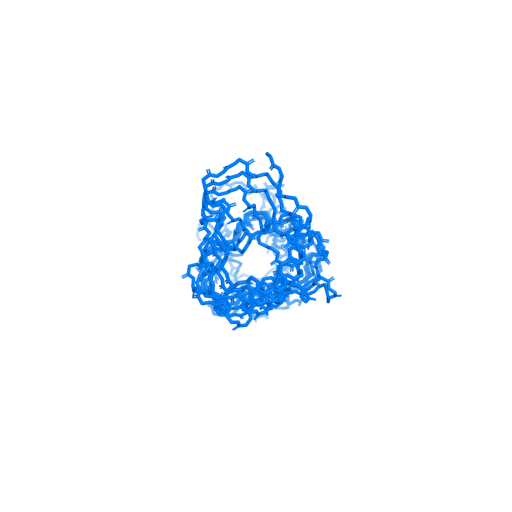A CA 1
ATOM 2392 C C . ARG A 1 315 ? 19.220 15.626 -34.684 1.00 63.34 315 ARG A C 1
ATOM 2394 O O . ARG A 1 315 ? 18.066 15.246 -34.491 1.00 63.34 315 ARG A O 1
ATOM 2401 N N . ILE A 1 316 ? 20.279 15.120 -34.061 1.00 63.91 316 ILE A N 1
ATOM 2402 C CA . ILE A 1 316 ? 20.249 14.184 -32.934 1.00 63.91 316 ILE A CA 1
ATOM 2403 C C . ILE A 1 316 ? 21.134 14.825 -31.865 1.00 63.91 316 ILE A C 1
ATOM 2405 O O . ILE A 1 316 ? 22.349 14.793 -32.038 1.00 63.91 316 ILE A O 1
ATOM 2409 N N . GLY A 1 317 ? 20.533 15.407 -30.821 1.00 56.09 317 GLY A N 1
ATOM 2410 C CA . GLY A 1 317 ? 21.266 16.132 -29.771 1.00 56.09 317 GLY A CA 1
ATOM 2411 C C . GLY A 1 317 ? 21.895 17.431 -30.253 1.00 56.09 317 GLY A C 1
ATOM 2412 O O . GLY A 1 317 ? 23.019 17.385 -30.794 1.00 56.09 317 GLY A O 1
#

Secondary structure (DSSP, 8-state):
-B--GGGGG-TT--EEE--SS---B--GGGGG-TT--EEE--SS------GGGGG-TT--EEE--SS--SB--GGGGG-TT--EEE--TTT--BS-HHHHHT-HHHHHHHHHHHHHHHHHSEEE-TT---SEE---HHHHTT--SEEE-TTS--SEE-GGGGG-TT-SEEE--SS--S---GGGGG-TT--EEE--SS---B--GGGGG-TT--EEE--SS---B--GGGGG-TT--EEE-TTS---BS-HIIIIIS-HHHHHHHHHHHHHHHHHSEEE-TT---SS--HHHHT--SS-SEEE-TTS------S---